Protein AF-A0A0G4LDM5-F1 (afdb_monomer_lite)

Radius of gyration: 24.18 Å; chains: 1; bounding box: 69×96×60 Å

pLDDT: mean 72.0, std 28.9, range [22.81, 98.81]

Foldseek 3Di:
DDDDDDDDDDDDDDDDPDDDPPPPPPPPPPPPDPDDDDDDDDDDDDDDDDDDDDDDDDDDDDDDDDDDDDDDDDDPDDQDPLLVLLEPVQLVVLLCVLCVPQPDPLCQLQPDQVNLCCQPVPDPVNLVVLQVRQVVSVVVQVVSLDDLVSNCVSNVQDALSSLLSSLCSLQRSCPSPQDDPRNVCSVPPRLVSSLVSLVVCVVVVSCCDLSHLSRCNRNLSSLLSLLVDPDPVSLVVSLVSLVVSVVSLVCLLPDPPDPDPSSVVSNVSCVVCVPSVVLLVVLSVCSVVDHSVCNCVSRHDDPPDPPPDDD

InterPro domains:
  IPR010323 Protein of unknown function DUF924 [PF06041] (94-263)
  IPR011990 Tetratricopeptide-like helical domain superfamily [G3DSA:1.25.40.10] (189-283)
  IPR011990 Tetratricopeptide-like helical domain superfamily [SSF48452] (87-251)

Secondary structure (DSSP, 8-state):
-------PPPPPPP------SSS-SSS-SSSSS-------PPPP---------PPPP-------------------PPPPTTTTTS-HHHHHHHHHHHHTT--SHHHHHS--HHHHHHHHH--HHHHHHHHHHHHHHHHHHHHHT--HHHHHHHH---SHHHHHHHHHHHHHHHHHHS-GGGTHHIIIIIHHHHHHHHHHHHHTTGGGSTTTTT-HHHHGGGTHHHHT-S-HHHHHHHHHHHHHHHHHHHHHHH-SS---HHHHHHHHHHHHTHHHHHHHHHHHHTGGG--HHHHHHHHS--SS-------

Sequence (311 aa):
MNSPLMRMRRPFQGIAIRRSCHRRALDLRGAISAASSGGPSLPQHARLSKLTAPVRQLSRSHQYPMSTQAGHLGQQSQPSSLEKTITPQLLGEVRDFWFSHLASEDAAILPGFNEMKRWFMGGEELDTLCSERFKPVLEAIKSSNATPEAIISDASPSDPGDWLALVLLLDQFPRNCYRGSSASLVFLIFDPLAQAVARKAIDLGIPFSQDTKYYLSRRMWFYLPLMHSEDLALHDQAVAEYERMGRDFKTLMTSSPVNDAAEERCRQALATDKRQLKRFWLRISTLRTSTVKSLFALVAIPIATVRLAGK

Organism: Verticillium longisporum (NCBI:txid100787)

Structure (mmCIF, N/CA/C/O backbone):
data_AF-A0A0G4LDM5-F1
#
_entry.id   AF-A0A0G4LDM5-F1
#
loop_
_atom_site.group_PDB
_atom_site.id
_atom_site.type_symbol
_atom_site.label_atom_id
_atom_site.label_alt_id
_atom_site.label_comp_id
_atom_site.label_asym_id
_atom_site.label_entity_id
_atom_site.label_seq_id
_atom_site.pdbx_PDB_ins_code
_atom_site.Cartn_x
_atom_site.Cartn_y
_atom_site.Cartn_z
_atom_site.occupancy
_atom_site.B_iso_or_equiv
_atom_site.auth_seq_id
_atom_site.auth_comp_id
_atom_site.auth_asym_id
_atom_site.auth_atom_id
_atom_site.pdbx_PDB_model_num
ATOM 1 N N . MET A 1 1 ? 0.668 -68.717 -12.633 1.00 34.72 1 MET A N 1
ATOM 2 C CA . MET A 1 1 ? 1.992 -68.153 -12.294 1.00 34.72 1 MET A CA 1
ATOM 3 C C . MET A 1 1 ? 1.966 -66.658 -12.589 1.00 34.72 1 MET A C 1
ATOM 5 O O . MET A 1 1 ? 1.642 -66.291 -13.705 1.00 34.72 1 MET A O 1
ATOM 9 N N . ASN A 1 2 ? 2.264 -65.852 -11.564 1.00 32.72 2 ASN A N 1
ATOM 10 C CA . ASN A 1 2 ? 2.565 -64.409 -11.547 1.00 32.72 2 ASN A CA 1
ATOM 11 C C . ASN A 1 2 ? 1.498 -63.380 -11.986 1.00 32.72 2 ASN A C 1
ATOM 13 O O . ASN A 1 2 ? 1.464 -62.941 -13.130 1.00 32.72 2 ASN A O 1
ATOM 17 N N . SER A 1 3 ? 0.761 -62.876 -10.986 1.00 28.42 3 SER A N 1
ATOM 18 C CA . SER A 1 3 ? 0.168 -61.527 -10.952 1.00 28.42 3 SER A CA 1
ATOM 19 C C . SER A 1 3 ? 1.122 -60.561 -10.218 1.00 28.42 3 SER A C 1
ATOM 21 O O . SER A 1 3 ? 1.639 -60.944 -9.164 1.00 28.42 3 SER A O 1
ATOM 23 N N . PRO A 1 4 ? 1.365 -59.322 -10.692 1.00 34.88 4 PRO A N 1
ATOM 24 C CA . PRO A 1 4 ? 2.263 -58.393 -10.012 1.00 34.88 4 PRO A CA 1
ATOM 25 C C . PRO A 1 4 ? 1.549 -57.498 -8.979 1.00 34.88 4 PRO A C 1
ATOM 27 O O . PRO A 1 4 ? 0.663 -56.708 -9.285 1.00 34.88 4 PRO A O 1
ATOM 30 N N . LEU A 1 5 ? 2.009 -57.670 -7.739 1.00 29.75 5 LEU A N 1
ATOM 31 C CA . LEU A 1 5 ? 2.044 -56.797 -6.559 1.00 29.75 5 LEU A CA 1
ATOM 32 C C . LEU A 1 5 ? 1.404 -55.392 -6.638 1.00 29.75 5 LEU A C 1
ATOM 34 O O . LEU A 1 5 ? 1.949 -54.450 -7.215 1.00 29.75 5 LEU A O 1
ATOM 38 N N . MET A 1 6 ? 0.338 -55.231 -5.844 1.00 26.50 6 MET A N 1
ATOM 39 C CA . MET A 1 6 ? -0.089 -53.970 -5.229 1.00 26.50 6 MET A CA 1
ATOM 40 C C . MET A 1 6 ? 1.062 -53.329 -4.431 1.00 26.50 6 MET A C 1
ATOM 42 O O . MET A 1 6 ? 1.555 -53.906 -3.461 1.00 26.50 6 MET A O 1
ATOM 46 N N . ARG A 1 7 ? 1.445 -52.092 -4.768 1.00 29.92 7 ARG A N 1
ATOM 47 C CA . ARG A 1 7 ? 2.234 -51.226 -3.876 1.00 29.92 7 ARG A CA 1
ATOM 48 C C . ARG A 1 7 ? 1.289 -50.417 -2.990 1.00 29.92 7 ARG A C 1
ATOM 50 O O . ARG A 1 7 ? 0.633 -49.488 -3.453 1.00 29.92 7 ARG A O 1
ATOM 57 N N . MET A 1 8 ? 1.263 -50.764 -1.704 1.00 26.98 8 MET A N 1
ATOM 58 C CA . MET A 1 8 ? 0.669 -49.962 -0.635 1.00 26.98 8 MET A CA 1
ATOM 59 C C . MET A 1 8 ? 1.264 -48.544 -0.636 1.00 26.98 8 MET A C 1
ATOM 61 O O . MET A 1 8 ? 2.471 -48.364 -0.454 1.00 26.98 8 MET A O 1
ATOM 65 N N . ARG A 1 9 ? 0.413 -47.527 -0.813 1.00 27.27 9 ARG A N 1
ATOM 66 C CA . ARG A 1 9 ? 0.746 -46.133 -0.497 1.00 27.27 9 ARG A CA 1
ATOM 67 C C . ARG A 1 9 ? 0.733 -45.978 1.025 1.00 27.27 9 ARG A C 1
ATOM 69 O O . ARG A 1 9 ? -0.288 -46.224 1.659 1.00 27.27 9 ARG A O 1
ATOM 76 N N . ARG A 1 10 ? 1.870 -45.591 1.609 1.00 27.61 10 ARG A N 1
ATOM 77 C CA . ARG A 1 10 ? 1.959 -45.200 3.025 1.00 27.61 10 ARG A CA 1
ATOM 78 C C . ARG A 1 10 ? 1.248 -43.851 3.232 1.00 27.61 10 ARG A C 1
ATOM 80 O O . ARG A 1 10 ? 1.374 -42.989 2.361 1.00 27.61 10 ARG A O 1
ATOM 87 N N . PRO A 1 11 ? 0.541 -43.639 4.354 1.00 27.36 11 PRO A N 1
ATOM 88 C CA . PRO A 1 11 ? -0.077 -42.354 4.658 1.00 27.36 11 PRO A CA 1
ATOM 89 C C . PRO A 1 11 ? 1.000 -41.319 5.012 1.00 27.36 11 PRO A C 1
ATOM 91 O O . PRO A 1 11 ? 1.853 -41.561 5.867 1.00 27.36 11 PRO A O 1
ATOM 94 N N . PHE A 1 12 ? 0.964 -40.168 4.337 1.00 25.12 12 PHE A N 1
ATOM 95 C CA . PHE A 1 12 ? 1.762 -38.995 4.689 1.00 25.12 12 PHE A CA 1
ATOM 96 C C . PHE A 1 12 ? 1.259 -38.442 6.027 1.00 25.12 12 PHE A C 1
ATOM 98 O O . PHE A 1 12 ? 0.097 -38.062 6.160 1.00 25.12 12 PHE A O 1
ATOM 105 N N . GLN A 1 13 ? 2.138 -38.439 7.026 1.00 27.83 13 GLN A N 1
AT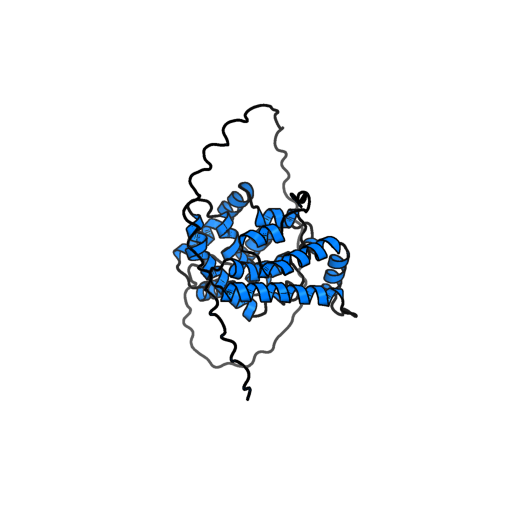OM 106 C CA . GLN A 1 13 ? 1.891 -37.851 8.337 1.00 27.83 13 GLN A CA 1
ATOM 107 C C . GLN A 1 13 ? 1.830 -36.325 8.211 1.00 27.83 13 GLN A C 1
ATOM 109 O O . GLN A 1 13 ? 2.751 -35.699 7.686 1.00 27.83 13 GLN A O 1
ATOM 114 N N . GLY A 1 14 ? 0.729 -35.742 8.689 1.00 23.58 14 GLY A N 1
ATOM 115 C CA . GLY A 1 14 ? 0.521 -34.301 8.753 1.00 23.58 14 GLY A CA 1
ATOM 116 C C . GLY A 1 14 ? 1.566 -33.616 9.633 1.00 23.58 14 GLY A C 1
ATOM 117 O O . GLY A 1 14 ? 1.818 -34.029 10.767 1.00 23.58 14 GLY A O 1
ATOM 118 N N . ILE A 1 15 ? 2.170 -32.553 9.106 1.00 27.59 15 ILE A N 1
ATOM 119 C CA . ILE A 1 15 ? 3.054 -31.669 9.863 1.00 27.59 15 ILE A CA 1
ATOM 120 C C . ILE A 1 15 ? 2.173 -30.824 10.785 1.00 27.59 15 ILE A C 1
ATOM 122 O O . ILE A 1 15 ? 1.449 -29.931 10.354 1.00 27.59 15 ILE A O 1
ATOM 126 N N . ALA A 1 16 ? 2.222 -31.147 12.074 1.00 24.92 16 ALA A N 1
ATOM 127 C CA . ALA A 1 16 ? 1.569 -30.397 13.131 1.00 24.92 16 ALA A CA 1
ATOM 128 C C . ALA A 1 16 ? 2.212 -29.006 13.270 1.00 24.92 16 ALA A C 1
ATOM 130 O O . ALA A 1 16 ? 3.315 -28.874 13.804 1.00 24.92 16 ALA A O 1
ATOM 131 N N . ILE A 1 17 ? 1.506 -27.960 12.839 1.00 30.48 17 ILE A N 1
ATOM 132 C CA . ILE A 1 17 ? 1.841 -26.562 13.138 1.00 30.48 17 ILE A CA 1
ATOM 133 C C . ILE A 1 17 ? 1.523 -26.328 14.626 1.00 30.48 17 ILE A C 1
ATOM 135 O O . ILE A 1 17 ? 0.421 -25.947 15.017 1.00 30.48 17 ILE A O 1
ATOM 139 N N . ARG A 1 18 ? 2.478 -26.665 15.503 1.00 31.42 18 ARG A N 1
ATOM 140 C CA . ARG A 1 18 ? 2.374 -26.442 16.951 1.00 31.42 18 ARG A CA 1
ATOM 141 C C . ARG A 1 18 ? 2.721 -24.993 17.306 1.00 31.42 18 ARG A C 1
ATOM 143 O O . ARG A 1 18 ? 3.862 -24.565 17.169 1.00 31.42 18 ARG A O 1
ATOM 150 N N . ARG A 1 19 ? 1.719 -24.299 17.858 1.00 34.78 19 ARG A N 1
ATOM 151 C CA . ARG A 1 19 ? 1.763 -23.280 18.930 1.00 34.78 19 ARG A CA 1
ATOM 152 C C . ARG A 1 19 ? 3.176 -22.945 19.451 1.00 34.78 19 ARG A C 1
ATOM 154 O O . ARG A 1 19 ? 3.642 -23.564 20.404 1.00 34.78 19 ARG A O 1
ATOM 161 N N . SER A 1 20 ? 3.835 -21.931 18.886 1.00 30.97 20 SER A N 1
ATOM 162 C CA . SER A 1 20 ? 5.105 -21.410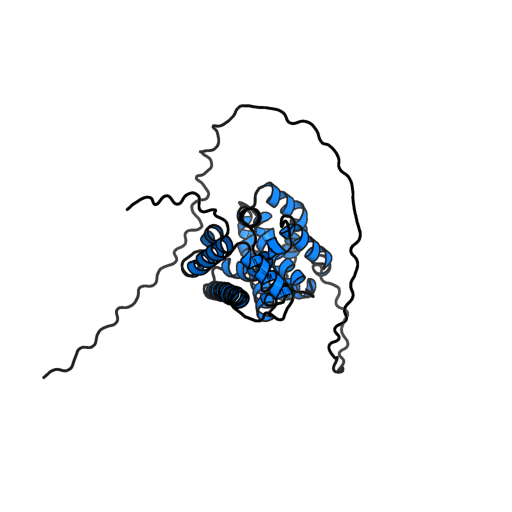 19.426 1.00 30.97 20 SER A CA 1
ATOM 163 C C . SER A 1 20 ? 5.288 -19.900 19.211 1.00 30.97 20 SER A C 1
ATOM 165 O O . SER A 1 20 ? 6.370 -19.447 18.844 1.00 30.97 20 SER A O 1
ATOM 167 N N . CYS A 1 21 ? 4.256 -19.097 19.483 1.00 29.14 21 CYS A N 1
ATOM 168 C CA . CYS A 1 21 ? 4.404 -17.634 19.553 1.00 29.14 21 CYS A CA 1
ATOM 169 C C . CYS A 1 21 ? 4.339 -17.053 20.975 1.00 29.14 21 CYS A C 1
ATOM 171 O O . CYS A 1 21 ? 4.589 -15.865 21.138 1.00 29.14 21 CYS A O 1
ATOM 173 N N . HIS A 1 22 ? 4.105 -17.852 22.027 1.00 29.92 22 HIS A N 1
ATOM 174 C CA . HIS A 1 22 ? 3.784 -17.283 23.347 1.00 29.92 22 HIS A CA 1
ATOM 175 C C . HIS A 1 22 ? 4.863 -17.372 24.444 1.00 29.92 22 HIS A C 1
ATOM 177 O O . HIS A 1 22 ? 4.581 -17.008 25.580 1.00 29.92 22 HIS A O 1
ATOM 183 N N . ARG A 1 23 ? 6.102 -17.818 24.169 1.00 28.94 23 ARG A N 1
ATOM 184 C CA . ARG A 1 23 ? 7.072 -18.100 25.258 1.00 28.94 23 ARG A CA 1
ATOM 185 C C . ARG A 1 23 ? 8.486 -17.537 25.118 1.00 28.94 23 ARG A C 1
ATOM 187 O O . ARG A 1 23 ? 9.413 -18.091 25.697 1.00 28.94 23 ARG A O 1
ATOM 194 N N . ARG A 1 24 ? 8.683 -16.444 24.376 1.00 29.58 24 ARG A N 1
ATOM 195 C CA . ARG A 1 24 ? 10.023 -15.841 24.238 1.00 29.58 24 ARG A CA 1
ATOM 196 C C . ARG A 1 24 ? 10.021 -14.307 24.275 1.00 29.58 24 ARG A C 1
ATOM 198 O O . ARG A 1 24 ? 10.692 -13.666 23.480 1.00 29.58 24 ARG A O 1
ATOM 205 N N . ALA A 1 25 ? 9.250 -13.736 25.203 1.00 27.95 25 ALA A N 1
ATOM 206 C CA . ALA A 1 25 ? 9.174 -12.291 25.453 1.00 27.95 25 ALA A CA 1
ATOM 207 C C . ALA A 1 25 ? 9.726 -11.866 26.834 1.00 27.95 25 ALA A C 1
ATOM 209 O O . ALA A 1 25 ? 9.507 -10.732 27.244 1.00 27.95 25 ALA A O 1
ATOM 210 N N . LEU A 1 26 ? 10.441 -12.742 27.559 1.00 29.23 26 LEU A N 1
ATOM 211 C CA . LEU A 1 26 ? 10.911 -12.445 28.925 1.00 29.23 26 LEU A CA 1
ATOM 212 C C . LEU A 1 26 ? 12.434 -12.486 29.161 1.00 29.23 26 LEU A C 1
ATOM 214 O O . LEU A 1 26 ? 12.849 -12.116 30.248 1.00 29.23 26 LEU A O 1
ATOM 218 N N . ASP A 1 27 ? 13.279 -12.783 28.166 1.00 30.92 27 ASP A N 1
ATOM 219 C CA . ASP A 1 27 ? 14.728 -13.001 28.400 1.00 30.92 27 ASP A CA 1
ATOM 220 C C . ASP A 1 27 ? 15.692 -11.991 27.739 1.00 30.92 27 ASP A C 1
ATOM 222 O O . ASP A 1 27 ? 16.863 -12.287 27.524 1.00 30.92 27 ASP A O 1
ATOM 226 N N . LEU A 1 28 ? 15.254 -10.764 27.432 1.00 28.77 28 LEU A N 1
ATOM 227 C CA . LEU A 1 28 ? 16.134 -9.729 26.842 1.00 28.77 28 LEU A CA 1
ATOM 228 C C . LEU A 1 28 ? 16.318 -8.464 27.701 1.00 28.77 28 LEU A C 1
ATOM 230 O O . LEU A 1 28 ? 16.719 -7.424 27.189 1.00 28.77 28 LEU A O 1
ATOM 234 N N . ARG A 1 29 ? 16.096 -8.544 29.021 1.00 29.50 29 ARG A N 1
ATOM 235 C CA . ARG A 1 29 ? 16.386 -7.438 29.966 1.00 29.50 29 ARG A CA 1
ATOM 236 C C . ARG A 1 29 ? 17.776 -7.486 30.624 1.00 29.50 29 ARG A C 1
ATOM 238 O O . ARG A 1 29 ? 18.053 -6.656 31.478 1.00 29.50 29 ARG A O 1
ATOM 245 N N . GLY A 1 30 ? 18.658 -8.409 30.233 1.00 29.69 30 GLY A N 1
ATOM 246 C CA . GLY A 1 30 ? 19.959 -8.606 30.898 1.00 29.69 30 GLY A CA 1
ATOM 247 C C . GLY A 1 30 ? 21.208 -8.102 30.164 1.00 29.69 30 GLY A C 1
ATOM 248 O O . GLY A 1 30 ? 22.291 -8.185 30.729 1.00 29.69 30 GLY A O 1
ATOM 249 N N . ALA A 1 31 ? 21.106 -7.611 28.923 1.00 31.38 31 ALA A N 1
ATOM 250 C CA . ALA A 1 31 ? 22.286 -7.464 28.052 1.00 31.38 31 ALA A CA 1
ATOM 251 C C . ALA A 1 31 ? 22.505 -6.065 27.444 1.00 31.38 31 ALA A C 1
ATOM 253 O O . ALA A 1 31 ? 23.249 -5.935 26.477 1.00 31.38 31 ALA A O 1
ATOM 254 N N . ILE A 1 32 ? 21.891 -5.012 27.996 1.00 28.92 32 ILE A N 1
ATOM 255 C CA . ILE A 1 32 ? 22.164 -3.619 27.597 1.00 28.92 32 ILE A CA 1
ATOM 256 C C . ILE A 1 32 ? 22.263 -2.755 28.863 1.00 28.92 32 ILE A C 1
ATOM 258 O O . ILE A 1 32 ? 21.379 -1.969 29.176 1.00 28.92 32 ILE A O 1
ATOM 262 N N . SER A 1 33 ? 23.323 -2.960 29.649 1.00 29.73 33 SER A N 1
ATOM 263 C CA . SER A 1 33 ? 23.689 -2.078 30.773 1.00 29.73 33 SER A CA 1
ATOM 264 C C . SER A 1 33 ? 25.210 -1.917 30.923 1.00 29.73 33 SER A C 1
ATOM 266 O O . SER A 1 33 ? 25.712 -1.676 32.018 1.00 29.73 33 SER A O 1
ATOM 268 N N . ALA A 1 34 ? 25.973 -2.047 29.836 1.00 30.09 34 ALA A N 1
ATOM 269 C CA . ALA A 1 34 ? 27.424 -1.871 29.876 1.00 30.09 34 ALA A CA 1
ATOM 270 C C . ALA A 1 34 ? 27.958 -1.322 28.545 1.00 30.09 34 ALA A C 1
ATOM 272 O O . ALA A 1 34 ? 28.589 -2.043 27.782 1.00 30.09 34 ALA A O 1
ATOM 273 N N . ALA A 1 35 ? 27.665 -0.052 28.256 1.00 29.58 35 ALA A N 1
ATOM 274 C CA . ALA A 1 35 ? 28.421 0.759 27.297 1.00 29.58 35 ALA A CA 1
ATOM 275 C C . ALA A 1 35 ? 28.048 2.243 27.459 1.00 29.58 35 ALA A C 1
ATOM 277 O O . ALA A 1 35 ? 27.335 2.825 26.648 1.00 29.58 35 ALA A O 1
ATOM 278 N N . SER A 1 36 ? 28.513 2.855 28.543 1.00 26.84 36 SER A N 1
ATOM 279 C CA . SER A 1 36 ? 28.564 4.309 28.701 1.00 26.84 36 SER A CA 1
ATOM 280 C C . SER A 1 36 ? 30.007 4.776 28.528 1.00 26.84 36 SER A C 1
ATOM 282 O O . SER A 1 36 ? 30.868 4.274 29.248 1.00 26.84 36 SER A O 1
ATOM 284 N N . SER A 1 37 ? 30.257 5.728 27.619 1.00 25.66 37 SER A N 1
ATOM 285 C CA . SER A 1 37 ? 31.133 6.916 27.786 1.00 25.66 37 SER A CA 1
ATOM 286 C C . SER A 1 37 ? 31.743 7.410 26.457 1.00 25.66 37 SER A C 1
ATOM 288 O O . SER A 1 37 ? 32.319 6.624 25.715 1.00 25.66 37 SER A O 1
ATOM 290 N N . GLY A 1 38 ? 31.666 8.729 26.192 1.00 24.70 38 GLY A N 1
ATOM 291 C CA . GLY A 1 38 ? 32.685 9.431 25.383 1.00 24.70 38 GLY A CA 1
ATOM 292 C C . GLY A 1 38 ? 32.277 10.311 24.179 1.00 24.70 38 GLY A C 1
ATOM 293 O O . GLY A 1 38 ? 32.705 10.001 23.079 1.00 24.70 38 GLY A O 1
ATOM 294 N N . GLY A 1 39 ? 31.578 11.441 24.410 1.00 22.81 39 GLY A N 1
ATOM 295 C CA . GLY A 1 39 ? 31.681 12.751 23.693 1.00 22.81 39 GLY A CA 1
ATOM 296 C C . GLY A 1 39 ? 31.359 12.878 22.180 1.00 22.81 39 GLY A C 1
ATOM 297 O O . GLY A 1 39 ? 31.088 11.881 21.523 1.00 22.81 39 GLY A O 1
ATOM 298 N N . PRO A 1 40 ? 31.452 14.089 21.570 1.00 27.19 40 PRO A N 1
ATOM 299 C CA . PRO A 1 40 ? 31.217 15.449 22.070 1.00 27.19 40 PRO A CA 1
ATOM 300 C C . PRO A 1 40 ? 30.017 16.164 21.378 1.00 27.19 40 PRO A C 1
ATOM 302 O O . PRO A 1 40 ? 29.409 15.678 20.430 1.00 27.19 40 PRO A O 1
ATOM 305 N N . SER A 1 41 ? 29.693 17.346 21.900 1.00 25.27 41 SER A N 1
ATOM 306 C CA . SER A 1 41 ? 28.610 18.295 21.586 1.00 25.27 41 SER A CA 1
ATOM 307 C C . SER A 1 41 ? 28.425 18.715 20.113 1.00 25.27 41 SER A C 1
ATOM 309 O O . SER A 1 41 ? 29.383 19.121 19.457 1.00 25.27 41 SER A O 1
ATOM 311 N N . LEU A 1 42 ? 27.164 18.748 19.654 1.00 26.78 42 LEU A N 1
ATOM 312 C CA . LEU A 1 42 ? 26.712 19.328 18.378 1.00 26.78 42 LEU A CA 1
ATOM 313 C C . LEU A 1 42 ? 26.200 20.775 18.559 1.00 26.78 42 LEU A C 1
ATOM 315 O O . LEU A 1 42 ? 25.520 21.041 19.555 1.00 26.78 42 LEU A O 1
ATOM 319 N N . PRO A 1 43 ? 26.465 21.706 17.619 1.00 26.80 43 PRO A N 1
ATOM 320 C CA . PRO A 1 43 ? 25.921 23.057 17.664 1.00 26.80 43 PRO A CA 1
ATOM 321 C C . PRO A 1 43 ? 24.494 23.175 17.109 1.00 26.80 43 PRO A C 1
ATOM 323 O O . PRO A 1 43 ? 23.976 22.324 16.392 1.00 26.80 43 PRO A O 1
ATOM 326 N N . GLN A 1 44 ? 23.905 24.302 17.493 1.00 25.67 44 GLN A N 1
ATOM 327 C CA . GLN A 1 44 ? 22.510 24.720 17.450 1.00 25.67 44 GLN A CA 1
ATOM 328 C C . GLN A 1 44 ? 21.881 24.867 16.052 1.00 25.67 44 GLN A C 1
ATOM 330 O O . GLN A 1 44 ? 22.534 25.146 15.050 1.00 25.67 44 GLN A O 1
ATOM 335 N N . HIS A 1 45 ? 20.553 24.734 16.066 1.00 26.23 45 HIS A N 1
ATOM 336 C CA . HIS A 1 45 ? 19.583 24.897 14.988 1.00 26.23 45 HIS A CA 1
ATOM 337 C C . HIS A 1 45 ? 19.793 26.125 14.086 1.00 26.23 45 HIS A C 1
ATOM 339 O O . HIS A 1 45 ? 19.725 27.265 14.543 1.00 26.23 45 HIS A O 1
ATOM 345 N N . ALA A 1 46 ? 19.863 25.887 12.774 1.00 26.38 46 ALA A N 1
ATOM 346 C CA . ALA A 1 46 ? 19.559 26.884 11.754 1.00 26.38 46 ALA A CA 1
ATOM 347 C C . ALA A 1 46 ? 18.173 26.598 11.148 1.00 26.38 46 ALA A C 1
ATOM 349 O O . ALA A 1 46 ? 17.926 25.540 10.571 1.00 26.38 46 ALA A O 1
ATOM 350 N N . ARG A 1 47 ? 17.261 27.564 11.309 1.00 24.38 47 ARG A N 1
ATOM 351 C CA . ARG A 1 47 ? 15.962 27.664 10.625 1.00 24.38 47 ARG A CA 1
ATOM 352 C C . ARG A 1 47 ? 16.161 27.691 9.109 1.00 24.38 47 ARG A C 1
ATOM 354 O O . ARG A 1 47 ? 16.857 28.577 8.624 1.00 24.38 47 ARG A O 1
ATOM 361 N N . LEU A 1 48 ? 15.425 26.863 8.368 1.00 26.62 48 LEU A N 1
ATOM 362 C CA . LEU A 1 48 ? 15.095 27.151 6.971 1.00 26.62 48 LEU A CA 1
ATOM 363 C C . LEU A 1 48 ? 13.596 26.979 6.732 1.00 26.62 48 LEU A C 1
ATOM 365 O O . LEU A 1 48 ? 13.034 25.890 6.689 1.00 26.62 48 LEU A O 1
ATOM 369 N N . SER A 1 49 ? 12.958 28.136 6.635 1.00 24.72 49 SER A N 1
ATOM 370 C CA . SER A 1 49 ? 11.585 28.377 6.237 1.00 24.72 49 SER A CA 1
ATOM 371 C C . SER A 1 49 ? 11.428 28.349 4.715 1.00 24.72 49 SER A C 1
ATOM 373 O O . SER A 1 49 ? 12.204 28.987 4.015 1.00 24.72 49 SER A O 1
ATOM 375 N N . LYS A 1 50 ? 10.335 27.711 4.275 1.00 26.16 50 LYS A N 1
ATOM 376 C CA . LYS A 1 50 ? 9.474 28.046 3.123 1.00 26.16 50 LYS A CA 1
ATOM 377 C C . LYS A 1 50 ? 10.144 28.272 1.762 1.00 26.16 50 LYS A C 1
ATOM 379 O O . LYS A 1 50 ? 10.604 29.371 1.491 1.00 26.16 50 LYS A O 1
ATOM 384 N N . LEU A 1 51 ? 9.940 27.326 0.841 1.00 26.20 51 LEU A N 1
ATOM 385 C CA . LEU A 1 51 ? 9.711 27.634 -0.576 1.00 26.20 51 LEU A CA 1
ATOM 386 C C . LEU A 1 51 ? 8.643 26.686 -1.147 1.00 26.20 51 LEU A C 1
ATOM 388 O O . LEU A 1 51 ? 8.894 25.521 -1.430 1.00 26.20 51 LEU A O 1
ATOM 392 N N . THR A 1 52 ? 7.429 27.214 -1.270 1.00 25.19 52 THR A N 1
ATOM 393 C CA . THR A 1 52 ? 6.299 26.659 -2.022 1.00 25.19 52 THR A CA 1
ATOM 394 C C . THR A 1 52 ? 6.379 27.143 -3.468 1.00 25.19 52 THR A C 1
ATOM 396 O O . THR A 1 52 ? 6.526 28.345 -3.689 1.00 25.19 52 THR A O 1
ATOM 399 N N . ALA A 1 53 ? 6.213 26.248 -4.442 1.00 25.97 53 ALA A N 1
ATOM 400 C CA . ALA A 1 53 ? 5.958 26.605 -5.838 1.00 25.97 53 ALA A CA 1
ATOM 401 C C . ALA A 1 53 ? 4.860 25.691 -6.431 1.00 25.97 53 ALA A C 1
ATOM 403 O O . ALA A 1 53 ? 4.744 24.542 -6.005 1.00 25.97 53 ALA A O 1
ATOM 404 N N . PRO A 1 54 ? 4.015 26.198 -7.351 1.00 27.00 54 PRO A N 1
ATOM 405 C CA . PRO A 1 54 ? 2.692 25.636 -7.633 1.00 27.00 54 PRO A CA 1
ATOM 406 C C . PRO A 1 54 ? 2.696 24.488 -8.653 1.00 27.00 54 PRO A C 1
ATOM 408 O O . PRO A 1 54 ? 3.389 24.531 -9.669 1.00 27.00 54 PRO A O 1
ATOM 411 N N . VAL A 1 55 ? 1.835 23.495 -8.413 1.00 27.94 55 VAL A N 1
ATOM 412 C CA . VAL A 1 55 ? 1.533 22.395 -9.341 1.00 27.94 55 VAL A CA 1
ATOM 413 C C . VAL A 1 55 ? 0.549 22.884 -10.410 1.00 27.94 55 VAL A C 1
ATOM 415 O O . VAL A 1 55 ? -0.555 23.329 -10.101 1.00 27.94 55 VAL A O 1
ATOM 418 N N . ARG A 1 56 ? 0.950 22.803 -11.685 1.00 26.80 56 ARG A N 1
ATOM 419 C CA . ARG A 1 56 ? 0.082 23.040 -12.849 1.00 26.80 56 ARG A CA 1
ATOM 420 C C . ARG A 1 56 ? -0.828 21.830 -13.073 1.00 26.80 56 ARG A C 1
ATOM 422 O O . ARG A 1 56 ? -0.340 20.736 -13.337 1.00 26.80 56 ARG A O 1
ATOM 429 N N . GLN A 1 57 ? -2.140 22.053 -13.025 1.00 27.00 57 GLN A N 1
ATOM 430 C CA . GLN A 1 57 ? -3.151 21.101 -13.484 1.00 27.00 57 GLN A CA 1
ATOM 431 C C . GLN A 1 57 ? -3.056 20.918 -15.005 1.00 27.00 57 GLN A C 1
ATOM 433 O O . GLN A 1 57 ? -3.119 21.889 -15.759 1.00 27.00 57 GLN A O 1
ATOM 438 N N . LEU A 1 58 ? -2.947 19.669 -15.454 1.00 28.27 58 LEU A N 1
ATOM 439 C CA . LEU A 1 58 ? -3.226 19.273 -16.831 1.00 28.27 58 LEU A CA 1
ATOM 440 C C . LEU A 1 58 ? -4.481 18.405 -16.823 1.00 28.27 58 LEU A C 1
ATOM 442 O O . LEU A 1 58 ? -4.446 17.228 -16.476 1.00 28.27 58 LEU A O 1
ATOM 446 N N . SER A 1 59 ? -5.599 19.020 -17.195 1.00 26.73 59 SER A N 1
ATOM 447 C CA . SER A 1 59 ? -6.880 18.359 -17.414 1.00 26.73 59 SER A CA 1
ATOM 448 C C . SER A 1 59 ? -6.814 17.498 -18.677 1.00 26.73 59 SER A C 1
ATOM 450 O O . SER A 1 59 ? -6.532 18.012 -19.761 1.00 26.73 59 SER A O 1
ATOM 452 N N . ARG A 1 60 ? -7.135 16.205 -18.573 1.00 30.45 60 ARG A N 1
ATOM 453 C CA . ARG A 1 60 ? -7.573 15.399 -19.721 1.00 30.45 60 ARG A CA 1
ATOM 454 C C . ARG A 1 60 ? -8.805 14.583 -19.357 1.00 30.45 60 ARG A C 1
ATOM 456 O O . ARG A 1 60 ? -8.768 13.684 -18.527 1.00 30.45 60 ARG A O 1
ATOM 463 N N . SER A 1 61 ? -9.888 14.948 -20.021 1.00 26.67 61 SER A N 1
ATOM 464 C CA . SER A 1 61 ? -11.208 14.338 -20.030 1.00 26.67 61 SER A CA 1
ATOM 465 C C . SER A 1 61 ? -11.185 12.954 -20.683 1.00 26.67 61 SER A C 1
ATOM 467 O O . SER A 1 61 ? -10.791 12.826 -21.838 1.00 26.67 61 SER A O 1
ATOM 469 N N . HIS A 1 62 ? -11.672 11.938 -19.970 1.00 32.44 62 HIS A N 1
ATOM 470 C CA . HIS A 1 62 ? -12.158 10.691 -20.565 1.00 32.44 62 HIS A CA 1
ATOM 471 C C . HIS A 1 62 ? -13.575 10.434 -20.043 1.00 32.44 62 HIS A C 1
ATOM 473 O O . HIS A 1 62 ? -13.780 10.106 -18.878 1.00 32.44 62 HIS A O 1
ATOM 479 N N . GLN A 1 63 ? -14.555 10.667 -20.917 1.00 26.09 63 GLN A N 1
ATOM 480 C CA . GLN A 1 63 ? -15.972 10.378 -20.705 1.00 26.09 63 GLN A CA 1
ATOM 481 C C . GLN A 1 63 ? -16.236 8.887 -20.942 1.00 26.09 63 GLN A C 1
ATOM 483 O O . GLN A 1 63 ? -15.887 8.366 -21.999 1.00 26.09 63 GLN A O 1
ATOM 488 N N . TYR A 1 64 ? -16.916 8.236 -20.000 1.00 27.39 64 TYR A N 1
ATOM 489 C CA . TYR A 1 64 ? -17.613 6.968 -20.225 1.00 27.39 64 TYR A CA 1
ATOM 490 C C . TYR A 1 64 ? -19.130 7.231 -20.273 1.00 27.39 64 TYR A C 1
ATOM 492 O O . TYR A 1 64 ? -19.614 8.086 -19.526 1.00 27.39 64 TYR A O 1
ATOM 500 N N . PRO A 1 65 ? -19.890 6.558 -21.157 1.00 33.03 65 PRO A N 1
ATOM 501 C CA . PRO A 1 65 ? -21.289 6.890 -21.396 1.00 33.03 65 PRO A CA 1
ATOM 502 C C . PRO A 1 65 ? -22.218 6.349 -20.300 1.00 33.03 65 PRO A C 1
ATOM 504 O O . PRO A 1 65 ? -22.127 5.195 -19.886 1.00 33.03 65 PRO A O 1
ATOM 507 N N . MET A 1 66 ? -23.150 7.207 -19.884 1.00 29.89 66 MET A N 1
ATOM 508 C CA . MET A 1 66 ? -24.282 6.903 -19.009 1.00 29.89 66 MET A CA 1
ATOM 509 C C . MET A 1 66 ? -25.383 6.183 -19.794 1.00 29.89 66 MET A C 1
ATOM 511 O O . MET A 1 66 ? -25.765 6.624 -20.876 1.00 29.89 66 MET A O 1
ATOM 515 N N . SER A 1 67 ? -25.937 5.118 -19.214 1.00 31.33 67 SER A N 1
ATOM 516 C CA . SER A 1 67 ? -27.255 4.585 -19.576 1.00 31.33 67 SER A CA 1
ATOM 517 C C . SER A 1 67 ? -28.238 4.814 -18.427 1.00 31.33 67 SER A C 1
ATOM 519 O O . SER A 1 67 ? -27.864 4.861 -17.258 1.00 31.33 67 SER A O 1
ATOM 521 N N . THR A 1 68 ? -29.480 5.058 -18.817 1.00 32.97 68 THR A N 1
ATOM 522 C CA . THR A 1 68 ? -30.509 5.855 -18.148 1.00 32.97 68 THR A CA 1
ATOM 523 C C . THR A 1 68 ? -31.222 5.172 -16.970 1.00 32.97 68 THR A C 1
ATOM 525 O O . THR A 1 68 ? -31.252 3.955 -16.839 1.00 32.97 68 THR A O 1
ATOM 528 N N . GLN A 1 69 ? -31.808 6.034 -16.136 1.00 33.91 69 GLN A N 1
ATOM 529 C CA . GLN A 1 69 ? -32.453 5.860 -14.829 1.00 33.91 69 GLN A CA 1
ATOM 530 C C . GLN A 1 69 ? -33.574 4.807 -14.699 1.00 33.91 69 GLN A C 1
ATOM 532 O O . GLN A 1 69 ?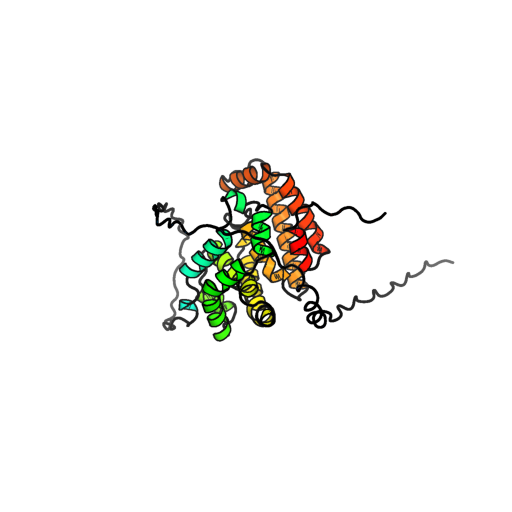 -34.417 4.663 -15.580 1.00 33.91 69 GLN A O 1
ATOM 537 N N . ALA A 1 70 ? -33.707 4.270 -13.479 1.00 28.92 70 ALA A N 1
ATOM 538 C CA . ALA A 1 70 ? -34.997 4.036 -12.824 1.00 28.92 70 ALA A CA 1
ATOM 539 C C . ALA A 1 70 ? -34.878 4.405 -11.332 1.00 28.92 70 ALA A C 1
ATOM 541 O O . ALA A 1 70 ? -33.918 4.028 -10.662 1.00 28.92 70 ALA A O 1
ATOM 542 N N . GLY A 1 71 ? -35.811 5.227 -10.850 1.00 35.59 71 GLY A N 1
ATOM 543 C CA . GLY A 1 71 ? -35.729 5.927 -9.573 1.00 35.59 71 GLY A CA 1
ATOM 544 C C . GLY A 1 71 ? -35.973 5.069 -8.330 1.00 35.59 71 GLY A C 1
ATOM 545 O O . GLY A 1 71 ? -36.832 4.187 -8.297 1.00 35.59 71 GLY A O 1
ATOM 546 N N . HIS A 1 72 ? -35.267 5.429 -7.262 1.00 34.22 72 HIS A N 1
ATOM 547 C CA . HIS A 1 72 ? -35.676 5.155 -5.893 1.00 34.22 72 HIS A CA 1
ATOM 548 C C . HIS A 1 72 ? -35.348 6.380 -5.038 1.00 34.22 72 HIS A C 1
ATOM 550 O O . HIS A 1 72 ? -34.231 6.894 -5.075 1.00 34.22 72 HIS A O 1
ATOM 556 N N . LEU A 1 73 ? -36.355 6.878 -4.322 1.00 36.94 73 LEU A N 1
ATOM 557 C CA . LEU A 1 73 ? -36.260 7.973 -3.358 1.00 36.94 73 LEU A CA 1
ATOM 558 C C . LEU A 1 73 ? -35.278 7.576 -2.246 1.00 36.94 73 LEU A C 1
ATOM 560 O O . LEU A 1 73 ? -35.633 6.842 -1.327 1.00 36.94 73 LEU A O 1
ATOM 564 N N . GLY A 1 74 ? -34.029 8.026 -2.361 1.00 34.97 74 GLY A N 1
ATOM 565 C CA . GLY A 1 74 ? -32.989 7.785 -1.369 1.00 34.97 74 GLY A CA 1
ATOM 566 C C . GLY A 1 74 ? -33.166 8.700 -0.164 1.00 34.97 74 GLY A C 1
ATOM 567 O O . GLY A 1 74 ? -33.073 9.922 -0.287 1.00 34.97 74 GLY A O 1
ATOM 568 N N . GLN A 1 75 ? -33.397 8.104 1.006 1.00 37.97 75 GLN A N 1
ATOM 569 C CA . GLN A 1 75 ? -33.119 8.748 2.287 1.00 37.97 75 GLN A CA 1
ATOM 570 C C . GLN A 1 75 ? -31.687 9.293 2.253 1.00 37.97 75 GLN A C 1
ATOM 572 O O . GLN A 1 75 ? -30.745 8.553 1.977 1.00 37.97 75 GLN A O 1
ATOM 577 N N . GLN A 1 76 ? -31.523 10.588 2.517 1.00 36.81 76 GLN A N 1
ATOM 578 C CA . GLN A 1 76 ? -30.211 11.179 2.751 1.00 36.81 76 GLN A CA 1
ATOM 579 C C . GLN A 1 76 ? -29.678 10.627 4.079 1.00 36.81 76 GLN A C 1
ATOM 581 O O . GLN A 1 76 ? -30.019 11.119 5.155 1.00 36.81 76 GLN A O 1
ATOM 586 N N . SER A 1 77 ? -28.899 9.551 3.998 1.00 51.09 77 SER A N 1
ATOM 587 C CA . SER A 1 77 ? -28.175 8.977 5.128 1.00 51.09 77 SER A CA 1
ATOM 588 C C . SER A 1 77 ? -27.184 10.012 5.657 1.00 51.09 77 SER A C 1
ATOM 590 O O . SER A 1 77 ? -26.414 10.585 4.889 1.00 51.09 77 SER A O 1
ATOM 592 N N . GLN A 1 78 ? -27.218 10.282 6.963 1.00 48.53 78 GLN A N 1
ATOM 593 C CA . GLN A 1 78 ? -26.201 11.112 7.609 1.00 48.53 78 GLN A CA 1
ATOM 594 C C . GLN A 1 78 ? -24.817 10.477 7.399 1.00 48.53 78 GLN A C 1
ATOM 596 O O . GLN A 1 78 ? -24.711 9.255 7.546 1.00 48.53 78 GLN A O 1
ATOM 601 N N . PRO A 1 79 ? -23.777 11.271 7.085 1.00 55.84 79 PRO A N 1
ATOM 602 C CA . PRO A 1 79 ? -22.439 10.747 6.859 1.00 55.84 79 PRO A CA 1
ATOM 603 C C . PRO A 1 79 ? -21.955 10.016 8.107 1.00 55.84 79 PRO A C 1
ATOM 605 O O . PRO A 1 79 ? -22.108 10.519 9.231 1.00 55.84 79 PRO A O 1
ATOM 608 N N . SER A 1 80 ? -21.395 8.822 7.921 1.00 66.31 80 SER A N 1
ATOM 609 C CA . SER A 1 80 ? -20.883 8.030 9.035 1.00 66.31 80 SER A CA 1
ATOM 610 C C . SER A 1 80 ? -19.768 8.808 9.756 1.00 66.31 80 SER A C 1
ATOM 612 O O . SER A 1 80 ? -19.121 9.699 9.195 1.00 66.31 80 SER A O 1
ATOM 614 N N . SER A 1 81 ? -19.503 8.488 11.027 1.00 74.06 81 SER A N 1
ATOM 615 C CA . SER A 1 81 ? -18.386 9.122 11.746 1.00 74.06 81 SER A CA 1
ATOM 616 C C . SER A 1 81 ? -17.037 8.867 11.058 1.00 74.06 81 SER A C 1
ATOM 618 O O . SER A 1 81 ? -16.107 9.656 11.236 1.00 74.06 81 SER A O 1
ATOM 620 N N . LEU A 1 82 ? -16.919 7.786 10.280 1.00 81.94 82 LEU A N 1
ATOM 621 C CA . LEU A 1 82 ? -15.704 7.451 9.550 1.00 81.94 82 LEU A CA 1
ATOM 622 C C . LEU A 1 82 ? -15.581 8.177 8.215 1.00 81.94 82 LEU A C 1
ATOM 624 O O . LEU A 1 82 ? -14.455 8.481 7.850 1.00 81.94 82 LEU A O 1
ATOM 628 N N . GLU A 1 83 ? -16.669 8.550 7.542 1.00 78.56 83 GLU A N 1
ATOM 629 C CA . GLU A 1 83 ? -16.611 9.366 6.314 1.00 78.56 83 GLU A CA 1
ATOM 630 C C . GLU A 1 83 ? -15.890 10.704 6.562 1.00 78.56 83 GLU A C 1
ATOM 632 O O . GLU A 1 83 ? -15.097 11.183 5.756 1.00 78.56 83 GLU A O 1
ATOM 637 N N . LYS A 1 84 ? -16.079 11.280 7.755 1.00 85.38 84 LYS A N 1
ATOM 638 C CA . LYS A 1 84 ? -15.363 12.490 8.200 1.00 85.38 84 LYS A CA 1
ATOM 639 C C . LYS A 1 84 ? -13.927 12.222 8.655 1.00 85.38 84 LYS A C 1
ATOM 641 O O . LYS A 1 84 ? -13.167 13.166 8.849 1.00 85.38 84 LYS A O 1
ATOM 646 N N . THR A 1 85 ? -13.577 10.957 8.870 1.00 89.75 85 THR A N 1
ATOM 647 C CA . THR A 1 85 ? -12.273 10.531 9.387 1.00 89.75 85 THR A CA 1
ATOM 648 C C . THR A 1 85 ? -11.355 10.061 8.255 1.00 89.75 85 THR A C 1
ATOM 650 O O . THR A 1 85 ? -10.197 10.467 8.211 1.00 89.75 85 THR A O 1
ATOM 653 N N . ILE A 1 86 ? -11.849 9.233 7.330 1.00 94.50 86 ILE A N 1
ATOM 654 C CA . ILE A 1 86 ? -11.095 8.667 6.206 1.00 94.50 86 ILE A CA 1
ATOM 655 C C . ILE A 1 86 ? -11.378 9.489 4.949 1.00 94.50 86 ILE A C 1
ATOM 657 O O . ILE A 1 86 ? -12.087 9.067 4.043 1.00 94.50 86 ILE A O 1
ATOM 661 N N . THR A 1 87 ? -10.839 10.704 4.918 1.00 95.69 87 THR A N 1
ATOM 662 C CA . THR A 1 87 ? -11.063 11.643 3.814 1.00 95.69 87 THR A CA 1
ATOM 663 C C . THR A 1 87 ? -10.071 11.423 2.665 1.00 95.69 87 THR A C 1
ATOM 665 O O . THR A 1 87 ? -8.968 10.914 2.891 1.00 95.69 87 THR A O 1
ATOM 668 N N . PRO A 1 88 ? -10.375 11.890 1.438 1.00 95.50 88 PRO A N 1
ATOM 669 C CA . PRO A 1 88 ? -9.406 11.893 0.339 1.00 95.50 88 PRO A CA 1
ATOM 670 C C . PRO A 1 88 ? -8.096 12.615 0.692 1.00 95.50 88 PRO A C 1
ATOM 672 O O . PRO A 1 88 ? -7.014 12.205 0.276 1.00 95.50 88 PRO A O 1
ATOM 675 N N . GLN A 1 89 ? -8.172 13.671 1.510 1.00 96.56 89 GLN A N 1
ATOM 676 C CA . GLN A 1 89 ? -6.997 14.386 2.009 1.00 96.56 89 GLN A CA 1
ATOM 677 C C . GLN A 1 89 ? -6.123 13.482 2.883 1.00 96.56 89 GLN A C 1
ATOM 679 O O . GLN A 1 89 ? -4.913 13.435 2.673 1.00 96.56 89 GLN A O 1
ATOM 684 N N . LEU A 1 90 ? -6.721 12.712 3.801 1.00 97.62 90 LEU A N 1
ATOM 685 C CA . LEU A 1 90 ? -5.981 11.746 4.614 1.00 97.62 90 LEU A CA 1
ATOM 686 C C . LEU A 1 90 ? -5.299 10.684 3.742 1.00 97.62 90 LEU A C 1
ATOM 688 O O . LEU A 1 90 ? -4.142 10.348 3.986 1.00 97.62 90 LEU A O 1
ATOM 692 N N . LEU A 1 91 ? -5.987 10.153 2.727 1.00 98.06 91 LEU A N 1
ATOM 693 C CA . LEU A 1 91 ? -5.403 9.154 1.823 1.00 98.06 91 LEU A CA 1
ATOM 694 C C . LEU A 1 91 ? -4.195 9.722 1.055 1.00 98.06 91 LEU A C 1
ATOM 696 O O . LEU A 1 91 ? -3.169 9.046 0.917 1.00 98.06 91 LEU A O 1
ATOM 700 N N . GLY A 1 92 ? -4.275 10.987 0.631 1.00 97.88 92 GLY A N 1
ATOM 701 C CA . GLY A 1 92 ? -3.135 11.731 0.092 1.00 97.88 92 GLY A CA 1
ATOM 702 C C . GLY A 1 92 ? -1.980 11.838 1.093 1.00 97.88 92 GLY A C 1
ATOM 703 O O . GLY A 1 92 ? -0.851 11.474 0.770 1.00 97.88 92 GLY A O 1
ATOM 704 N N . GLU A 1 93 ? -2.258 12.237 2.336 1.00 98.25 93 GLU A N 1
ATOM 705 C CA . GLU A 1 93 ? -1.241 12.348 3.388 1.00 98.25 93 GLU A CA 1
ATOM 706 C C . GLU A 1 93 ? -0.556 11.019 3.721 1.00 98.25 93 GLU A C 1
ATOM 708 O O . GLU A 1 93 ? 0.655 10.991 3.958 1.00 98.25 93 GLU A O 1
ATOM 713 N N . VAL A 1 94 ? -1.319 9.923 3.742 1.00 98.56 94 VAL A N 1
ATOM 714 C CA . VAL A 1 94 ? -0.807 8.567 3.960 1.00 98.56 94 VAL A CA 1
ATOM 715 C C . VAL A 1 94 ? 0.216 8.213 2.883 1.00 98.56 94 VAL A C 1
ATOM 717 O O . VAL A 1 94 ? 1.324 7.776 3.204 1.00 98.56 94 VAL A O 1
ATOM 720 N N . ARG A 1 95 ? -0.125 8.440 1.609 1.00 97.50 95 ARG A N 1
ATOM 721 C CA . ARG A 1 95 ? 0.777 8.216 0.471 1.00 97.50 95 ARG A CA 1
ATOM 722 C C . ARG A 1 95 ? 2.021 9.085 0.556 1.00 97.50 95 ARG A C 1
ATOM 724 O O . ARG A 1 95 ? 3.131 8.556 0.498 1.00 97.50 95 ARG A O 1
ATOM 731 N N . ASP A 1 96 ? 1.839 10.389 0.721 1.00 97.50 96 ASP A N 1
ATOM 732 C CA . ASP A 1 96 ? 2.937 11.351 0.728 1.00 97.50 96 ASP A CA 1
ATOM 733 C C . ASP A 1 96 ? 3.917 11.037 1.859 1.00 97.50 96 ASP A C 1
ATOM 735 O O . ASP A 1 96 ? 5.128 10.991 1.650 1.00 97.50 96 ASP A O 1
ATOM 739 N N . PHE A 1 97 ? 3.408 10.720 3.052 1.00 97.88 97 PHE A N 1
ATOM 740 C CA . PHE A 1 97 ? 4.244 10.298 4.169 1.00 97.88 97 PHE A CA 1
ATOM 741 C C . PHE A 1 97 ? 4.976 8.983 3.888 1.00 97.88 97 PHE A C 1
ATOM 743 O O . PHE A 1 97 ? 6.191 8.890 4.107 1.00 97.88 97 PHE A O 1
ATOM 750 N N . TRP A 1 98 ? 4.254 7.958 3.426 1.00 97.50 98 TRP A N 1
ATOM 751 C CA . TRP A 1 98 ? 4.810 6.617 3.255 1.00 97.50 98 TRP A CA 1
ATOM 752 C C . TRP A 1 98 ? 5.902 6.563 2.182 1.00 97.50 98 TRP A C 1
ATOM 754 O O . TRP A 1 98 ? 6.874 5.819 2.343 1.00 97.50 98 TRP A O 1
ATOM 764 N N . PHE A 1 99 ? 5.770 7.376 1.130 1.00 96.88 99 PHE A N 1
ATOM 765 C CA . PHE A 1 99 ? 6.683 7.426 -0.015 1.00 96.88 99 PHE A CA 1
ATOM 766 C C . PHE A 1 99 ? 7.662 8.612 -0.004 1.00 96.88 99 PHE A C 1
ATOM 768 O O . PHE A 1 99 ? 8.521 8.675 -0.879 1.00 96.88 99 PHE A O 1
ATOM 775 N N . SER A 1 100 ? 7.593 9.502 0.992 1.00 95.31 100 SER A N 1
ATOM 776 C CA . SER A 1 100 ? 8.432 10.714 1.120 1.00 95.31 100 SER A CA 1
ATOM 777 C C . SER A 1 100 ? 9.946 10.508 0.993 1.00 95.31 100 SER A C 1
ATOM 779 O O . SER A 1 100 ? 10.658 11.433 0.613 1.00 95.31 100 SER A O 1
ATOM 781 N N . HIS A 1 101 ? 10.463 9.323 1.322 1.00 93.94 101 HIS A N 1
ATOM 782 C CA . HIS A 1 101 ? 11.895 9.011 1.260 1.00 93.94 101 HIS A CA 1
ATOM 783 C C . HIS A 1 101 ? 12.340 8.442 -0.093 1.00 93.94 101 HIS A C 1
ATOM 785 O O . HIS A 1 101 ? 13.520 8.135 -0.253 1.00 93.94 101 HIS A O 1
ATOM 791 N N . LEU A 1 102 ? 11.429 8.264 -1.054 1.00 94.25 102 LEU A N 1
ATOM 792 C CA . LEU A 1 102 ? 11.796 7.874 -2.412 1.00 94.25 102 LEU A CA 1
ATOM 793 C C . LEU A 1 102 ? 12.442 9.058 -3.133 1.00 94.25 102 LEU A C 1
ATOM 795 O O . LEU A 1 102 ? 11.833 10.110 -3.298 1.00 94.25 102 LEU A O 1
ATOM 799 N N . ALA A 1 103 ? 13.677 8.871 -3.599 1.00 89.75 103 ALA A N 1
ATOM 800 C CA . ALA A 1 103 ? 14.447 9.936 -4.242 1.00 89.75 103 ALA A CA 1
ATOM 801 C C . ALA A 1 103 ? 13.884 10.370 -5.609 1.00 89.75 103 ALA A C 1
ATOM 803 O O . ALA A 1 103 ? 14.170 11.472 -6.076 1.00 89.75 103 ALA A O 1
ATOM 804 N N . SER A 1 104 ? 13.129 9.498 -6.280 1.00 90.75 104 SER A N 1
ATOM 805 C CA . SER A 1 104 ? 12.537 9.770 -7.588 1.00 90.75 104 SER A CA 1
ATOM 806 C C . SER A 1 104 ? 11.407 8.794 -7.917 1.00 90.75 104 SER A C 1
ATOM 808 O O . SER A 1 104 ? 11.264 7.734 -7.306 1.00 90.75 104 SER A O 1
ATOM 810 N N . GLU A 1 105 ? 10.653 9.108 -8.967 1.00 88.19 105 GLU A N 1
ATOM 811 C CA . GLU A 1 105 ? 9.680 8.185 -9.555 1.00 88.19 105 GLU A CA 1
ATOM 812 C C . GLU A 1 105 ? 10.333 6.906 -10.124 1.00 88.19 105 GLU A C 1
ATOM 814 O O . GLU A 1 105 ? 9.679 5.871 -10.195 1.00 88.19 105 GLU A O 1
ATOM 819 N N . ASP A 1 106 ? 11.620 6.936 -10.496 1.00 88.50 106 ASP A N 1
ATOM 820 C CA . ASP A 1 106 ? 12.350 5.718 -10.894 1.00 88.50 106 ASP A CA 1
ATOM 821 C C . ASP A 1 106 ? 12.652 4.829 -9.679 1.00 88.50 106 ASP A C 1
ATOM 823 O O . ASP A 1 106 ? 12.546 3.604 -9.755 1.00 88.50 106 ASP A O 1
ATOM 827 N N . ALA A 1 107 ? 12.941 5.436 -8.522 1.00 89.44 107 ALA A N 1
ATOM 828 C CA . ALA A 1 107 ? 13.094 4.704 -7.265 1.00 89.44 107 ALA A CA 1
ATOM 829 C C . ALA A 1 107 ? 11.780 4.035 -6.817 1.00 89.44 107 ALA A C 1
ATOM 831 O O . ALA A 1 107 ? 11.811 3.065 -6.064 1.00 89.44 107 ALA A O 1
ATOM 832 N N . ALA A 1 108 ? 10.623 4.498 -7.301 1.00 92.06 108 ALA A N 1
ATOM 833 C CA . ALA A 1 108 ? 9.345 3.825 -7.077 1.00 92.06 108 ALA A CA 1
ATOM 834 C C . ALA A 1 108 ? 9.182 2.544 -7.928 1.00 92.06 108 ALA A C 1
ATOM 836 O O . ALA A 1 108 ? 8.508 1.596 -7.515 1.00 92.06 108 ALA A O 1
ATOM 837 N N . ILE A 1 109 ? 9.834 2.472 -9.093 1.00 92.88 109 ILE A N 1
ATOM 838 C CA . ILE A 1 109 ? 9.807 1.286 -9.962 1.00 92.88 109 ILE A CA 1
ATOM 839 C C . ILE A 1 109 ? 10.575 0.130 -9.322 1.00 92.88 109 ILE A C 1
ATOM 841 O O . ILE A 1 109 ? 10.050 -0.981 -9.220 1.00 92.88 109 ILE A O 1
ATOM 845 N N . LEU A 1 110 ? 11.794 0.398 -8.850 1.00 89.81 110 LEU A N 1
ATOM 846 C CA . LEU A 1 110 ? 12.655 -0.594 -8.208 1.00 89.81 110 LEU A CA 1
ATOM 847 C C . LEU A 1 110 ? 13.402 0.020 -7.004 1.00 89.81 110 LEU A C 1
ATOM 849 O O . LEU A 1 110 ? 14.565 0.407 -7.126 1.00 89.81 110 LEU A O 1
ATOM 853 N N . PRO A 1 111 ? 12.755 0.111 -5.828 1.00 89.06 111 PRO A N 1
ATOM 854 C CA . PRO A 1 111 ? 13.335 0.732 -4.640 1.00 89.06 111 PRO A CA 1
ATOM 855 C C . PRO A 1 111 ? 14.619 0.044 -4.168 1.00 89.06 111 PRO A C 1
ATOM 857 O O . PRO A 1 111 ? 14.728 -1.189 -4.121 1.00 89.06 111 PRO A O 1
ATOM 860 N N . GLY A 1 112 ? 15.602 0.880 -3.828 1.00 86.00 112 GLY A N 1
ATOM 861 C CA . GLY A 1 112 ? 16.914 0.517 -3.308 1.00 86.00 112 GLY A CA 1
ATOM 862 C C . GLY A 1 112 ? 16.878 -0.071 -1.906 1.00 86.00 112 GLY A C 1
ATOM 863 O O . GLY A 1 112 ? 15.850 -0.182 -1.240 1.00 86.00 112 GLY A O 1
ATOM 864 N N . PHE A 1 113 ? 18.058 -0.475 -1.437 1.00 83.69 113 PHE A N 1
ATOM 865 C CA . PHE A 1 113 ? 18.200 -1.049 -0.106 1.00 83.69 113 PHE A CA 1
ATOM 866 C C . PHE A 1 113 ? 17.730 -0.093 0.998 1.00 83.69 113 PHE A C 1
ATOM 868 O O . PHE A 1 113 ? 17.062 -0.536 1.926 1.00 83.69 113 PHE A O 1
ATOM 875 N N . ASN A 1 114 ? 18.067 1.195 0.902 1.00 86.62 114 ASN A N 1
ATOM 876 C CA . ASN A 1 114 ? 17.743 2.177 1.936 1.00 86.62 114 ASN A CA 1
ATOM 877 C C . ASN A 1 114 ? 16.235 2.443 2.003 1.00 86.62 114 ASN A C 1
ATOM 879 O O . ASN A 1 114 ? 15.672 2.525 3.095 1.00 86.62 114 ASN A O 1
ATOM 883 N N . GLU A 1 115 ? 15.577 2.493 0.847 1.00 89.19 115 GLU A N 1
ATOM 884 C CA . GLU A 1 115 ? 14.134 2.659 0.728 1.00 89.19 115 GLU A CA 1
ATOM 885 C C . GLU A 1 115 ? 13.398 1.469 1.348 1.00 89.19 115 GLU A C 1
ATOM 887 O O . GLU A 1 115 ? 12.518 1.662 2.190 1.00 89.19 115 GLU A O 1
ATOM 892 N N . MET A 1 116 ? 13.817 0.238 1.020 1.00 88.31 116 MET A N 1
ATOM 893 C CA . MET A 1 116 ? 13.253 -0.968 1.637 1.00 88.31 116 MET A CA 1
ATOM 894 C C . MET A 1 116 ? 13.555 -1.028 3.135 1.00 88.31 116 MET A C 1
ATOM 896 O O . MET A 1 116 ? 12.705 -1.419 3.933 1.00 88.31 116 MET A O 1
ATOM 900 N N . LYS A 1 117 ? 14.760 -0.627 3.546 1.00 85.81 117 LYS A N 1
ATOM 901 C CA . LYS A 1 117 ? 15.165 -0.640 4.951 1.00 85.81 117 LYS A CA 1
ATOM 902 C C . LYS A 1 117 ? 14.214 0.195 5.804 1.00 85.81 117 LYS A C 1
ATOM 904 O O . LYS A 1 117 ? 13.787 -0.293 6.845 1.00 85.81 117 LYS A O 1
ATOM 909 N N . ARG A 1 118 ? 13.855 1.407 5.364 1.00 89.31 118 ARG A N 1
ATOM 910 C CA . ARG A 1 118 ? 12.940 2.281 6.114 1.00 89.31 118 ARG A CA 1
ATOM 911 C C . ARG A 1 118 ? 11.594 1.606 6.371 1.00 89.31 118 ARG A C 1
ATOM 913 O O . ARG A 1 118 ? 11.149 1.581 7.514 1.00 89.31 118 ARG A O 1
ATOM 920 N N . TRP A 1 119 ? 10.979 1.027 5.339 1.00 91.56 119 TRP A N 1
ATOM 921 C CA . TRP A 1 119 ? 9.667 0.393 5.476 1.00 91.56 119 TRP A CA 1
ATOM 922 C C . TRP A 1 119 ? 9.680 -0.831 6.383 1.00 91.56 119 TRP A C 1
ATOM 924 O O . TRP A 1 119 ? 8.782 -1.003 7.199 1.00 91.56 119 TRP A O 1
ATOM 934 N N . PHE A 1 120 ? 10.697 -1.683 6.262 1.00 86.06 120 PHE A N 1
ATOM 935 C CA . PHE A 1 120 ? 10.664 -2.975 6.938 1.00 86.06 120 PHE A CA 1
ATOM 936 C C . PHE A 1 120 ? 11.401 -3.028 8.277 1.00 86.06 120 PHE A C 1
ATOM 938 O O . PHE A 1 120 ? 11.068 -3.863 9.117 1.00 86.06 120 PHE A O 1
ATOM 945 N N . MET A 1 121 ? 12.417 -2.188 8.488 1.00 82.25 121 MET A N 1
ATOM 946 C CA . MET A 1 121 ? 13.109 -2.120 9.781 1.00 82.25 121 MET A CA 1
ATOM 947 C C . MET A 1 121 ? 12.452 -1.127 10.732 1.00 82.25 121 MET A C 1
ATOM 949 O O . MET A 1 121 ? 12.639 -1.244 11.941 1.00 82.25 121 MET A O 1
ATOM 953 N N . GLY A 1 122 ? 11.680 -0.178 10.196 1.00 80.69 122 GLY A N 1
ATOM 954 C CA . GLY A 1 122 ? 11.111 0.915 10.966 1.00 80.69 122 GLY A CA 1
ATOM 955 C C . GLY A 1 122 ? 12.164 1.622 11.817 1.00 80.69 122 GLY A C 1
ATOM 956 O O . GLY A 1 122 ? 13.303 1.821 11.389 1.00 80.69 122 GLY A O 1
ATOM 957 N N . GLY A 1 123 ? 11.769 1.993 13.029 1.00 87.50 123 GLY A N 1
ATOM 958 C CA . GLY A 1 123 ? 12.612 2.666 14.007 1.00 87.50 123 GLY A CA 1
ATOM 959 C C . GLY A 1 123 ? 11.774 3.595 14.872 1.00 87.50 123 GLY A C 1
ATOM 960 O O . GLY A 1 123 ? 10.691 4.004 14.460 1.00 87.50 123 GLY A O 1
ATOM 961 N N . GLU A 1 124 ? 12.292 3.944 16.047 1.00 92.00 124 GLU A N 1
ATOM 962 C CA . GLU A 1 124 ? 11.592 4.787 17.026 1.00 92.00 124 GLU A CA 1
ATOM 963 C C . GLU A 1 124 ? 11.137 6.127 16.429 1.00 92.00 124 GLU A C 1
ATOM 965 O O . GLU A 1 124 ? 10.023 6.576 16.687 1.00 92.00 124 GLU A O 1
ATOM 970 N N . GLU A 1 125 ? 11.954 6.722 15.558 1.00 93.19 125 GLU A N 1
ATOM 971 C CA . GLU A 1 125 ? 11.603 7.944 14.831 1.00 93.19 125 GLU A CA 1
ATOM 972 C C . GLU A 1 125 ? 10.383 7.739 13.918 1.00 93.19 125 GLU A C 1
ATOM 974 O O . GLU A 1 125 ? 9.420 8.502 13.985 1.00 93.19 125 GLU A O 1
ATOM 979 N N . LEU A 1 126 ? 10.378 6.678 13.099 1.00 92.94 126 LEU A N 1
ATOM 980 C CA . LEU A 1 126 ? 9.248 6.377 12.217 1.00 92.94 126 LEU A CA 1
ATOM 981 C C . LEU A 1 126 ? 7.986 6.058 13.022 1.00 92.94 126 LEU A C 1
ATOM 983 O O . LEU A 1 126 ? 6.902 6.510 12.669 1.00 92.94 126 LEU A O 1
ATOM 987 N N . ASP A 1 127 ? 8.126 5.298 14.105 1.00 94.50 127 ASP A N 1
ATOM 988 C CA . ASP A 1 127 ? 7.010 4.916 14.968 1.00 94.50 127 ASP A CA 1
ATOM 989 C C . ASP A 1 127 ? 6.388 6.129 15.667 1.00 94.50 127 ASP A C 1
ATOM 991 O O . ASP A 1 127 ? 5.160 6.221 15.760 1.00 94.50 127 ASP A O 1
ATOM 995 N N . THR A 1 128 ? 7.223 7.074 16.111 1.00 95.81 128 THR A N 1
ATOM 996 C CA . THR A 1 128 ? 6.791 8.348 16.701 1.00 95.81 128 THR A CA 1
ATOM 997 C C . THR A 1 128 ? 6.007 9.160 15.678 1.00 95.81 128 THR A C 1
ATOM 999 O O . THR A 1 128 ? 4.848 9.488 15.924 1.00 95.81 128 THR A O 1
ATOM 1002 N N . LEU A 1 129 ? 6.572 9.374 14.484 1.00 96.50 129 LEU A N 1
ATOM 1003 C CA . LEU A 1 129 ? 5.913 10.120 13.408 1.00 96.50 129 LEU A CA 1
ATOM 1004 C C . LEU A 1 129 ? 4.592 9.470 12.968 1.00 96.50 129 LEU A C 1
ATOM 1006 O O . LEU A 1 129 ? 3.594 10.163 12.761 1.00 96.50 129 LEU A O 1
ATOM 1010 N N . CYS A 1 130 ? 4.557 8.138 12.851 1.00 96.69 130 CYS A N 1
ATOM 1011 C CA . CYS A 1 130 ? 3.328 7.408 12.552 1.00 96.69 130 CYS A CA 1
ATOM 1012 C C . CYS A 1 130 ? 2.287 7.595 13.662 1.00 96.69 130 CYS A C 1
ATOM 1014 O O . CYS A 1 130 ? 1.109 7.815 13.381 1.00 96.69 130 CYS A O 1
ATOM 1016 N N . SER A 1 131 ? 2.716 7.511 14.923 1.00 96.19 131 SER A N 1
ATOM 1017 C CA . SER A 1 131 ? 1.829 7.620 16.081 1.00 96.19 131 SER A CA 1
ATOM 1018 C C . SER A 1 131 ? 1.224 9.011 16.225 1.00 96.19 131 SER A C 1
ATOM 1020 O O . SER A 1 131 ? 0.027 9.119 16.465 1.00 96.19 131 SER A O 1
ATOM 1022 N N . GLU A 1 132 ? 2.014 10.065 16.045 1.00 96.31 132 GLU A N 1
ATOM 1023 C CA . GLU A 1 132 ? 1.532 11.447 16.128 1.00 96.31 132 GLU A CA 1
ATOM 1024 C C . GLU A 1 132 ? 0.507 11.762 15.036 1.00 96.31 132 GLU A C 1
ATOM 1026 O O . GLU A 1 132 ? -0.504 12.409 15.301 1.00 96.31 132 GLU A O 1
ATOM 1031 N N . ARG A 1 133 ? 0.748 11.282 13.811 1.00 96.62 133 ARG A N 1
ATOM 1032 C CA . ARG A 1 133 ? -0.060 11.655 12.645 1.00 96.62 133 ARG A CA 1
ATOM 1033 C C . ARG A 1 133 ? -1.266 10.756 12.404 1.00 96.62 133 ARG A C 1
ATOM 1035 O O . ARG A 1 133 ? -2.337 11.253 12.078 1.00 96.62 133 ARG A O 1
ATOM 1042 N N . PHE A 1 134 ? -1.105 9.441 12.540 1.00 97.81 134 PHE A N 1
ATOM 1043 C CA . PHE A 1 134 ? -2.085 8.475 12.029 1.00 97.81 134 PHE A CA 1
ATOM 1044 C C . PHE A 1 134 ? -2.755 7.646 13.124 1.00 97.81 134 PHE A C 1
ATOM 1046 O O . PHE A 1 134 ? -3.821 7.080 12.899 1.00 97.81 134 PHE A O 1
ATOM 1053 N N . LYS A 1 135 ? -2.220 7.608 14.350 1.00 96.81 135 LYS A N 1
ATOM 1054 C CA . LYS A 1 135 ? -2.898 6.904 15.450 1.00 96.81 135 LYS A CA 1
ATOM 1055 C C . LYS A 1 135 ? -4.306 7.434 15.756 1.00 96.81 135 LYS A C 1
ATOM 1057 O O . LYS A 1 135 ? -5.163 6.594 16.015 1.00 96.81 135 LYS A O 1
ATOM 1062 N N . PRO A 1 136 ? -4.605 8.750 15.691 1.00 96.75 136 PRO A N 1
ATOM 1063 C CA . PRO A 1 136 ? -5.964 9.238 15.933 1.00 96.75 136 PRO A CA 1
ATOM 1064 C C . PRO A 1 136 ? -7.015 8.620 14.997 1.00 96.75 136 PRO A C 1
ATOM 1066 O O . PRO A 1 136 ? -8.068 8.192 15.467 1.00 96.75 136 PRO A O 1
ATOM 1069 N N . VAL A 1 137 ? -6.718 8.490 13.697 1.00 97.25 137 VAL A N 1
ATOM 1070 C CA . VAL A 1 137 ? -7.630 7.825 12.747 1.00 97.25 137 VAL A CA 1
ATOM 1071 C C . VAL A 1 137 ? -7.714 6.319 12.997 1.00 97.25 137 VAL A C 1
ATOM 1073 O O . VAL A 1 137 ? -8.806 5.758 12.953 1.00 97.25 137 VAL A O 1
ATOM 1076 N N . LEU A 1 138 ? -6.605 5.660 13.342 1.00 97.62 138 LEU A N 1
ATOM 1077 C CA . LEU A 1 138 ? -6.623 4.236 13.696 1.00 97.62 138 LEU A CA 1
ATOM 1078 C C . LEU A 1 138 ? -7.489 3.960 14.933 1.00 97.62 138 LEU A C 1
ATOM 1080 O O . LEU A 1 138 ? -8.231 2.980 14.963 1.00 97.62 138 LEU A O 1
ATOM 1084 N N . GLU A 1 139 ? -7.446 4.840 15.933 1.00 97.06 139 GLU A N 1
ATOM 1085 C CA . GLU A 1 139 ? -8.297 4.757 17.123 1.00 97.06 139 GLU A CA 1
ATOM 1086 C C . GLU A 1 139 ? -9.777 5.005 16.798 1.00 97.06 139 GLU A C 1
ATOM 1088 O O . GLU A 1 139 ? -10.640 4.321 17.354 1.00 97.06 139 GLU A O 1
ATOM 1093 N N . ALA A 1 140 ? -10.083 5.915 15.868 1.00 96.25 140 ALA A N 1
ATOM 1094 C CA . ALA A 1 140 ? -11.443 6.139 15.380 1.00 96.25 140 ALA A CA 1
ATOM 1095 C C . ALA A 1 140 ? -11.990 4.915 14.622 1.00 96.25 140 ALA A C 1
ATOM 1097 O O . ALA A 1 140 ? -13.091 4.451 14.925 1.00 96.25 140 ALA A O 1
ATOM 1098 N N . ILE A 1 141 ? -11.198 4.327 13.714 1.00 96.19 141 ILE A N 1
ATOM 1099 C CA . ILE A 1 141 ? -11.540 3.080 13.009 1.00 96.19 141 ILE A CA 1
ATOM 1100 C C . ILE A 1 141 ? -11.791 1.962 14.021 1.00 96.19 141 ILE A C 1
ATOM 1102 O O . ILE A 1 141 ? -12.856 1.347 14.008 1.00 96.19 141 ILE A O 1
ATOM 1106 N N . LYS A 1 142 ? -10.863 1.755 14.961 1.00 95.06 142 LYS A N 1
ATOM 1107 C CA . LYS A 1 142 ? -10.996 0.749 16.020 1.00 95.06 142 LYS A CA 1
ATOM 1108 C C . LYS A 1 142 ? -12.279 0.932 16.838 1.00 95.06 142 LYS A C 1
ATOM 1110 O O . LYS A 1 142 ? -12.968 -0.040 17.114 1.00 95.06 142 LYS A O 1
ATOM 1115 N N . SER A 1 143 ? -12.599 2.166 17.225 1.00 95.62 143 SER A N 1
ATOM 1116 C CA . SER A 1 143 ? -13.755 2.469 18.083 1.00 95.62 143 SER A CA 1
ATOM 1117 C C . SER A 1 143 ? -15.093 2.359 17.350 1.00 95.62 143 SER A C 1
ATOM 1119 O O . SER A 1 143 ? -16.122 2.135 17.982 1.00 95.62 143 SER A O 1
ATOM 1121 N N . SER A 1 144 ? -15.089 2.505 16.023 1.00 94.44 144 SER A N 1
ATOM 1122 C CA . SER A 1 144 ? -16.298 2.412 15.202 1.00 94.44 144 SER A CA 1
ATOM 1123 C C . SER A 1 144 ? -16.839 0.985 15.054 1.00 94.44 144 SER A C 1
ATOM 1125 O O . SER A 1 144 ? -18.019 0.821 14.760 1.00 94.44 144 SER A O 1
ATOM 1127 N N . ASN A 1 145 ? -15.990 -0.040 15.228 1.00 90.94 145 ASN A N 1
ATOM 1128 C CA . ASN A 1 145 ? -16.284 -1.430 14.852 1.00 90.94 145 ASN A CA 1
ATOM 1129 C C . ASN A 1 145 ? -16.822 -1.574 13.410 1.00 90.94 145 ASN A C 1
ATOM 1131 O O . ASN A 1 145 ? -17.627 -2.463 13.131 1.00 90.94 145 ASN A O 1
ATOM 1135 N N . ALA A 1 146 ? -16.409 -0.685 12.501 1.00 92.75 146 ALA A N 1
ATOM 1136 C CA . ALA A 1 146 ? -16.851 -0.707 11.115 1.00 92.75 146 ALA A CA 1
ATOM 1137 C C . ALA A 1 146 ? -16.414 -1.992 10.402 1.00 92.75 146 ALA A C 1
ATOM 1139 O O . ALA A 1 146 ? -15.308 -2.500 10.605 1.00 92.75 146 ALA A O 1
ATOM 1140 N N . THR A 1 147 ? -17.286 -2.504 9.533 1.00 96.44 147 THR A N 1
ATOM 1141 C CA . THR A 1 147 ? -16.942 -3.619 8.648 1.00 96.44 147 THR A CA 1
ATOM 1142 C C . THR A 1 147 ? -16.004 -3.139 7.535 1.00 96.44 147 THR A C 1
ATOM 1144 O O . THR A 1 147 ? -15.969 -1.939 7.237 1.00 96.44 147 THR A O 1
ATOM 1147 N N . PRO A 1 148 ? -15.262 -4.042 6.869 1.00 96.50 148 PRO A N 1
ATOM 1148 C CA . PRO A 1 148 ? -14.467 -3.673 5.700 1.00 96.50 148 PRO A CA 1
ATOM 1149 C C . PRO A 1 148 ? -15.269 -2.935 4.621 1.00 96.50 148 PRO A C 1
ATOM 1151 O O . PRO A 1 148 ? -14.770 -1.986 4.026 1.00 96.50 148 PRO A O 1
ATOM 1154 N N . GLU A 1 149 ? -16.520 -3.334 4.385 1.00 96.69 149 GLU A N 1
ATOM 1155 C CA . GLU A 1 149 ? -17.401 -2.717 3.389 1.00 96.69 149 GLU A CA 1
ATOM 1156 C C . GLU A 1 149 ? -17.756 -1.281 3.769 1.00 96.69 149 GLU A C 1
ATOM 1158 O O . GLU A 1 149 ? -17.733 -0.406 2.906 1.00 96.69 149 GLU A O 1
ATOM 1163 N N . ALA A 1 150 ? -18.034 -1.030 5.054 1.00 95.50 150 ALA A N 1
ATOM 1164 C CA . ALA A 1 150 ? -18.275 0.315 5.561 1.00 95.50 150 ALA A CA 1
ATOM 1165 C C . ALA A 1 150 ? -17.023 1.186 5.407 1.00 95.50 150 ALA A C 1
ATOM 1167 O O . ALA A 1 150 ? -17.115 2.269 4.846 1.00 95.50 150 ALA A O 1
ATOM 1168 N N . ILE A 1 151 ? -15.840 0.677 5.775 1.00 96.69 151 ILE A N 1
ATOM 1169 C CA . ILE A 1 151 ? -14.572 1.406 5.610 1.00 96.69 151 ILE A CA 1
ATOM 1170 C C . ILE A 1 151 ? -14.316 1.765 4.142 1.00 96.69 151 ILE A C 1
ATOM 1172 O O . ILE A 1 151 ? -13.931 2.893 3.849 1.00 96.69 151 ILE A O 1
ATOM 1176 N N . ILE A 1 152 ? -14.528 0.829 3.212 1.00 97.50 152 ILE A N 1
ATOM 1177 C CA . ILE A 1 152 ? -14.358 1.084 1.773 1.00 97.50 152 ILE A CA 1
ATOM 1178 C C . ILE A 1 152 ? -15.375 2.118 1.284 1.00 97.50 152 ILE A C 1
ATOM 1180 O O . ILE A 1 152 ? -15.013 3.008 0.518 1.00 97.50 152 ILE A O 1
ATOM 1184 N N . SER A 1 153 ? -16.633 2.004 1.716 1.00 96.00 153 SER A N 1
ATOM 1185 C CA . SER A 1 153 ? -17.692 2.950 1.360 1.00 96.00 153 SER A CA 1
ATOM 1186 C C . SER A 1 153 ? -17.376 4.357 1.868 1.00 96.00 153 SER A C 1
ATOM 1188 O O . SER A 1 153 ? -17.424 5.310 1.097 1.00 96.00 153 SER A O 1
ATOM 1190 N N . ASP A 1 154 ? -16.999 4.483 3.139 1.00 94.25 154 ASP A N 1
ATOM 1191 C CA . ASP A 1 154 ? -16.688 5.756 3.789 1.00 94.25 154 ASP A CA 1
ATOM 1192 C C . ASP A 1 154 ? -15.435 6.409 3.196 1.00 94.25 154 ASP A C 1
ATOM 1194 O O . ASP A 1 154 ? -15.410 7.617 2.982 1.00 94.25 154 ASP A O 1
ATOM 1198 N N . ALA A 1 155 ? -14.407 5.611 2.888 1.00 96.00 155 ALA A N 1
ATOM 1199 C CA . ALA A 1 155 ? -13.186 6.094 2.248 1.00 96.00 155 ALA A CA 1
ATOM 1200 C C . ALA A 1 155 ? -13.402 6.505 0.782 1.00 96.00 155 ALA A C 1
ATOM 1202 O O . ALA A 1 155 ? -12.642 7.322 0.265 1.00 96.00 155 ALA A O 1
ATOM 1203 N N . SER A 1 156 ? -14.397 5.913 0.105 1.00 96.50 156 SER A N 1
ATOM 1204 C CA . SER A 1 156 ? -14.746 6.167 -1.302 1.00 96.50 156 SER A CA 1
ATOM 1205 C C . SER A 1 156 ? -13.526 6.265 -2.244 1.00 96.50 156 SER A C 1
ATOM 1207 O O . SER A 1 156 ? -13.380 7.258 -2.962 1.00 96.50 156 SER A O 1
ATOM 1209 N N . PRO A 1 157 ? -12.624 5.259 -2.264 1.00 97.25 157 PRO A N 1
ATOM 1210 C CA . PRO A 1 157 ? -11.385 5.334 -3.030 1.00 97.25 157 PRO A CA 1
ATOM 1211 C C . PRO A 1 157 ? -11.669 5.441 -4.532 1.00 97.25 157 PRO A C 1
ATOM 1213 O O . PRO A 1 157 ? -12.338 4.583 -5.116 1.00 97.25 157 PRO A O 1
ATOM 1216 N N . SER A 1 158 ? -11.142 6.492 -5.159 1.00 95.62 158 SER A N 1
ATOM 1217 C CA . SER A 1 158 ? -11.475 6.868 -6.537 1.00 95.62 158 SER A CA 1
ATOM 1218 C C . SER A 1 158 ? -10.421 6.443 -7.561 1.00 95.62 158 SER A C 1
ATOM 1220 O O . SER A 1 158 ? -10.737 6.238 -8.734 1.00 95.62 158 SER A O 1
ATOM 1222 N N . ASP A 1 159 ? -9.178 6.260 -7.111 1.00 97.38 159 ASP A N 1
ATOM 1223 C CA . ASP A 1 159 ? -8.034 5.907 -7.948 1.00 97.38 159 ASP A CA 1
ATOM 1224 C C . ASP A 1 159 ? -7.142 4.821 -7.298 1.00 97.38 159 ASP A C 1
ATOM 1226 O O . ASP A 1 159 ? -7.319 4.470 -6.124 1.00 97.38 159 ASP A O 1
ATOM 1230 N N . PRO A 1 160 ? -6.177 4.232 -8.036 1.00 98.00 160 PRO A N 1
ATOM 1231 C CA . PRO A 1 160 ? -5.279 3.216 -7.483 1.00 98.00 160 PRO A CA 1
ATOM 1232 C C . PRO A 1 160 ? -4.447 3.680 -6.280 1.00 98.00 160 PRO A C 1
ATOM 1234 O O . PRO A 1 160 ? -4.067 2.861 -5.440 1.00 98.00 160 PRO A O 1
ATOM 1237 N N . GLY A 1 161 ? -4.148 4.976 -6.201 1.00 98.06 161 GLY A N 1
ATOM 1238 C CA . GLY A 1 161 ? -3.446 5.593 -5.087 1.00 98.06 161 GLY A CA 1
ATOM 1239 C C . GLY A 1 161 ? -4.295 5.624 -3.819 1.00 98.06 161 GLY A C 1
ATOM 1240 O O . GLY A 1 161 ? -3.776 5.300 -2.754 1.00 98.06 161 GLY A O 1
ATOM 1241 N N . ASP A 1 162 ? -5.581 5.953 -3.911 1.00 98.50 162 ASP A N 1
ATOM 1242 C CA . ASP A 1 162 ? -6.510 5.929 -2.771 1.00 98.50 162 ASP A CA 1
ATOM 1243 C C . ASP A 1 162 ? -6.640 4.519 -2.185 1.00 98.50 162 ASP A C 1
ATOM 1245 O O . ASP A 1 162 ? -6.533 4.321 -0.973 1.00 98.50 162 ASP A O 1
ATOM 1249 N N . TRP A 1 163 ? -6.779 3.511 -3.051 1.00 98.69 163 TRP A N 1
ATOM 1250 C CA . TRP A 1 163 ? -6.781 2.105 -2.640 1.00 98.69 163 TRP A CA 1
ATOM 1251 C C . TRP A 1 163 ? -5.477 1.703 -1.951 1.00 98.69 163 TRP A C 1
ATOM 1253 O O . TRP A 1 163 ? -5.500 1.049 -0.907 1.00 98.69 163 TRP A O 1
ATOM 1263 N N . LEU A 1 164 ? -4.334 2.105 -2.513 1.00 98.75 164 LEU A N 1
ATOM 1264 C CA . LEU A 1 164 ? -3.027 1.850 -1.915 1.00 98.75 164 LEU A CA 1
ATOM 1265 C C . LEU A 1 164 ? -2.898 2.521 -0.543 1.00 98.75 164 LEU A C 1
ATOM 1267 O O . LEU A 1 164 ? -2.430 1.894 0.404 1.00 98.75 164 LEU A O 1
ATOM 1271 N N . ALA A 1 165 ? -3.331 3.776 -0.422 1.00 98.75 165 ALA A N 1
ATOM 1272 C CA . ALA A 1 165 ? -3.321 4.515 0.831 1.00 98.75 165 ALA A CA 1
ATOM 1273 C C . ALA A 1 165 ? -4.164 3.819 1.898 1.00 98.75 165 ALA A C 1
ATOM 1275 O O . ALA A 1 165 ? -3.705 3.650 3.024 1.00 98.75 165 ALA A O 1
ATOM 1276 N N . LEU A 1 166 ? -5.366 3.363 1.542 1.00 98.69 166 LEU A N 1
ATOM 1277 C CA . LEU A 1 166 ? -6.248 2.671 2.472 1.00 98.69 166 LEU A CA 1
ATOM 1278 C C . LEU A 1 166 ? -5.641 1.343 2.947 1.00 98.69 166 LEU A C 1
ATOM 1280 O O . LEU A 1 166 ? -5.664 1.047 4.141 1.00 98.69 166 LEU A O 1
ATOM 1284 N N . VAL A 1 167 ? -5.028 0.573 2.040 1.00 98.81 167 VAL A N 1
ATOM 1285 C CA . VAL A 1 167 ? -4.295 -0.649 2.404 1.00 98.81 167 VAL A CA 1
ATOM 1286 C C . VAL A 1 167 ? -3.130 -0.333 3.342 1.00 98.81 167 VAL A C 1
ATOM 1288 O O . VAL A 1 167 ? -2.984 -0.988 4.370 1.00 98.81 167 VAL A O 1
ATOM 1291 N N . LEU A 1 168 ? -2.321 0.685 3.036 1.00 98.75 168 LEU A N 1
ATOM 1292 C CA . LEU A 1 168 ? -1.205 1.099 3.889 1.00 98.75 168 LEU A CA 1
ATOM 1293 C C . LEU A 1 168 ? -1.688 1.537 5.273 1.00 98.75 168 LEU A C 1
ATOM 1295 O O . LEU A 1 168 ? -1.122 1.094 6.273 1.00 98.75 168 LEU A O 1
ATOM 1299 N N . LEU A 1 169 ? -2.734 2.366 5.331 1.00 98.69 169 LEU A N 1
ATOM 1300 C CA . LEU A 1 169 ? -3.332 2.861 6.569 1.00 98.69 169 LEU A CA 1
ATOM 1301 C C . LEU A 1 169 ? -3.783 1.711 7.471 1.00 98.69 169 LEU A C 1
ATOM 1303 O O . LEU A 1 169 ? -3.586 1.792 8.675 1.00 98.69 169 LEU A O 1
ATOM 1307 N N . LEU A 1 170 ? -4.347 0.642 6.910 1.00 98.56 170 LEU A N 1
ATOM 1308 C CA . LEU A 1 170 ? -4.834 -0.503 7.683 1.00 98.56 170 LEU A CA 1
ATOM 1309 C C . LEU A 1 170 ? -3.757 -1.561 7.955 1.00 98.56 170 LEU A C 1
ATOM 1311 O O . LEU A 1 170 ? -3.854 -2.274 8.942 1.00 98.56 170 LEU A O 1
ATOM 1315 N N . ASP A 1 171 ? -2.730 -1.686 7.117 1.00 98.06 171 ASP A N 1
ATOM 1316 C CA . ASP A 1 171 ? -1.714 -2.733 7.267 1.00 98.06 171 ASP A CA 1
ATOM 1317 C C . ASP A 1 171 ? -0.430 -2.208 7.917 1.00 98.06 171 ASP A C 1
ATOM 1319 O O . ASP A 1 171 ? 0.042 -2.733 8.923 1.00 98.06 171 ASP A O 1
ATOM 1323 N N . GLN A 1 172 ? 0.156 -1.146 7.375 1.00 96.81 172 GLN A N 1
ATOM 1324 C CA . GLN A 1 172 ? 1.494 -0.709 7.761 1.00 96.81 172 GLN A CA 1
ATOM 1325 C C . GLN A 1 172 ? 1.489 0.212 8.981 1.00 96.81 172 GLN A C 1
ATOM 1327 O O . GLN A 1 172 ? 2.214 -0.040 9.944 1.00 96.81 172 GLN A O 1
ATOM 1332 N N . PHE A 1 173 ? 0.635 1.238 9.001 1.00 97.62 173 PHE A N 1
ATOM 1333 C CA . PHE A 1 173 ? 0.618 2.203 10.108 1.00 97.62 173 PHE A CA 1
ATOM 1334 C C . PHE A 1 173 ? 0.323 1.565 11.475 1.00 97.62 173 PHE A C 1
ATOM 1336 O O . PHE A 1 173 ? 1.027 1.900 12.430 1.00 97.62 173 PHE A O 1
ATOM 1343 N N . PRO A 1 174 ? -0.592 0.583 11.616 1.00 97.50 174 PRO A N 1
ATOM 1344 C CA . PRO A 1 174 ? -0.812 -0.087 12.893 1.00 97.50 174 PRO A CA 1
ATOM 1345 C C . PRO A 1 174 ? 0.443 -0.787 13.423 1.00 97.50 174 PRO A C 1
ATOM 1347 O O . PRO A 1 174 ? 0.694 -0.770 14.627 1.00 97.50 174 PRO A O 1
ATOM 1350 N N . ARG A 1 175 ? 1.285 -1.340 12.540 1.00 94.56 175 ARG A N 1
ATOM 1351 C CA . ARG A 1 175 ? 2.543 -2.009 12.918 1.00 94.56 175 ARG A CA 1
ATOM 1352 C C . ARG A 1 175 ? 3.579 -1.030 13.481 1.00 94.56 175 ARG A C 1
ATOM 1354 O O . ARG A 1 175 ? 4.392 -1.427 14.317 1.00 94.56 175 ARG A O 1
ATOM 1361 N N . ASN A 1 176 ? 3.532 0.237 13.064 1.00 94.81 176 ASN A N 1
ATOM 1362 C CA . ASN A 1 176 ? 4.342 1.320 13.628 1.00 94.81 176 ASN A CA 1
ATOM 1363 C C . ASN A 1 176 ? 3.703 1.948 14.884 1.00 94.81 176 ASN A C 1
ATOM 1365 O O . ASN A 1 176 ? 4.416 2.297 15.819 1.00 94.81 176 ASN A O 1
ATOM 1369 N N . CYS A 1 177 ? 2.371 2.057 14.948 1.00 95.81 177 CYS A N 1
ATOM 1370 C CA . CYS A 1 177 ? 1.650 2.730 16.040 1.00 95.81 177 CYS A CA 1
ATOM 1371 C C . CYS A 1 177 ? 1.390 1.857 17.285 1.00 95.81 177 CYS A C 1
ATOM 1373 O O . CYS A 1 177 ? 1.151 2.389 18.381 1.00 95.81 177 CYS A O 1
ATOM 1375 N N . TYR A 1 178 ? 1.400 0.529 17.132 1.00 94.00 178 TYR A N 1
ATOM 1376 C CA . TYR A 1 178 ? 1.069 -0.441 18.181 1.00 94.00 178 TYR A CA 1
ATOM 1377 C C . TYR A 1 178 ? 2.195 -1.467 18.381 1.00 94.00 178 TYR A C 1
ATOM 1379 O O . TYR A 1 178 ? 2.043 -2.654 18.102 1.00 94.00 178 TYR A O 1
ATOM 1387 N N . ARG A 1 179 ? 3.347 -1.027 18.901 1.00 86.38 179 ARG A N 1
ATOM 1388 C CA . ARG A 1 179 ? 4.451 -1.929 19.275 1.00 86.38 179 ARG A CA 1
ATOM 1389 C C . ARG A 1 179 ? 4.302 -2.522 20.678 1.00 86.38 179 ARG A C 1
ATOM 1391 O O . ARG A 1 179 ? 3.521 -2.060 21.508 1.00 86.38 179 ARG A O 1
ATOM 1398 N N . GLY A 1 180 ? 5.107 -3.550 20.949 1.00 87.81 180 GLY A N 1
ATOM 1399 C CA . GLY A 1 180 ? 5.232 -4.147 22.276 1.00 87.81 180 GLY A CA 1
ATOM 1400 C C . GLY A 1 180 ? 3.933 -4.802 22.735 1.00 87.81 180 GLY A C 1
ATOM 1401 O O . GLY A 1 180 ? 3.381 -5.649 22.036 1.00 87.81 180 GLY A O 1
ATOM 1402 N N . SER A 1 181 ? 3.445 -4.413 23.912 1.00 86.06 181 SER A N 1
ATOM 1403 C CA . SER A 1 181 ? 2.242 -4.990 24.524 1.00 86.06 181 SER A CA 1
ATOM 1404 C C . SER A 1 181 ? 0.960 -4.749 23.725 1.00 86.06 181 SER A C 1
ATOM 1406 O O . SER A 1 181 ? 0.024 -5.531 23.856 1.00 86.06 181 SER A O 1
ATOM 1408 N N . SER A 1 182 ? 0.915 -3.714 22.881 1.00 91.06 182 SER A N 1
ATOM 1409 C CA . SER A 1 182 ? -0.266 -3.386 22.070 1.00 91.06 182 SER A CA 1
ATOM 1410 C C . SER A 1 182 ? -0.286 -4.074 20.701 1.00 91.06 182 SER A C 1
ATOM 1412 O O . SER A 1 182 ? -1.248 -3.903 19.957 1.00 91.06 182 SER A O 1
ATOM 1414 N N . ALA A 1 183 ? 0.738 -4.865 20.359 1.00 91.00 183 ALA A N 1
ATOM 1415 C CA . ALA A 1 183 ? 0.864 -5.483 19.037 1.00 91.00 183 ALA A CA 1
ATOM 1416 C C . ALA A 1 183 ? -0.276 -6.456 18.698 1.00 91.00 183 ALA A C 1
ATOM 1418 O O . ALA A 1 183 ? -0.590 -6.642 17.527 1.00 91.00 183 ALA A O 1
ATOM 1419 N N . SER A 1 184 ? -0.937 -7.040 19.701 1.00 92.94 184 SER A N 1
ATOM 1420 C CA . SER A 1 184 ? -2.117 -7.892 19.498 1.00 92.94 184 SER A CA 1
ATOM 1421 C C . SER A 1 184 ? -3.274 -7.164 18.808 1.00 92.94 184 SER A C 1
ATOM 1423 O O . SER A 1 184 ? -4.018 -7.799 18.067 1.00 92.94 184 SER A O 1
ATOM 1425 N N . LEU A 1 185 ? -3.406 -5.844 18.992 1.00 93.19 185 LEU A N 1
ATOM 1426 C CA . LEU A 1 185 ? -4.447 -5.047 18.334 1.00 93.19 185 LEU A CA 1
ATOM 1427 C C . LEU A 1 185 ? -4.299 -5.057 16.811 1.00 93.19 185 LEU A C 1
ATOM 1429 O O . LEU A 1 185 ? -5.303 -5.051 16.105 1.00 93.19 185 LEU A O 1
ATOM 1433 N N . VAL A 1 186 ? -3.063 -5.113 16.309 1.00 95.06 186 VAL A N 1
ATOM 1434 C CA . VAL A 1 186 ? -2.783 -5.204 14.871 1.00 95.06 186 VAL A CA 1
ATOM 1435 C C . VAL A 1 186 ? -3.415 -6.468 14.299 1.00 95.06 186 VAL A C 1
ATOM 1437 O O . VAL A 1 186 ? -4.263 -6.382 13.418 1.00 95.06 186 VAL A O 1
ATOM 1440 N N . PHE A 1 187 ? -3.086 -7.621 14.880 1.00 92.31 187 PHE A N 1
ATOM 1441 C CA . PHE A 1 187 ? -3.566 -8.922 14.411 1.00 92.31 187 PHE A CA 1
ATOM 1442 C C . PHE A 1 187 ? -5.079 -9.103 14.569 1.00 92.31 187 PHE A C 1
ATOM 1444 O O . PHE A 1 187 ? -5.723 -9.711 13.722 1.00 92.31 187 PHE A O 1
ATOM 1451 N N . LEU A 1 188 ? -5.651 -8.603 15.667 1.00 93.75 188 LEU A N 1
ATOM 1452 C CA . LEU A 1 188 ? -7.057 -8.847 16.000 1.00 93.75 188 LEU A CA 1
ATOM 1453 C C . LEU A 1 188 ? -8.027 -7.909 15.280 1.00 93.75 188 LEU A C 1
ATOM 1455 O O . LEU A 1 188 ? -9.175 -8.287 15.068 1.00 93.75 188 LEU A O 1
ATOM 1459 N N . ILE A 1 189 ? -7.592 -6.690 14.952 1.00 95.81 189 ILE A N 1
ATOM 1460 C CA . ILE A 1 189 ? -8.483 -5.634 14.454 1.00 95.81 189 ILE A CA 1
ATOM 1461 C C . ILE A 1 189 ? -8.086 -5.223 13.046 1.00 95.81 189 ILE A C 1
ATOM 1463 O O . ILE A 1 189 ? -8.914 -5.236 12.142 1.00 95.81 189 ILE A O 1
ATOM 1467 N N . PHE A 1 190 ? -6.823 -4.863 12.845 1.00 97.75 190 PHE A N 1
ATOM 1468 C CA . PHE A 1 190 ? -6.399 -4.218 11.609 1.00 97.75 190 PHE A CA 1
ATOM 1469 C C . PHE A 1 190 ? -6.084 -5.214 10.491 1.00 97.75 190 PHE A C 1
ATOM 1471 O O . PHE A 1 190 ? -6.457 -4.966 9.348 1.00 97.75 190 PHE A O 1
ATOM 1478 N N . ASP A 1 191 ? -5.489 -6.365 10.807 1.00 96.81 191 ASP A N 1
ATOM 1479 C CA . ASP A 1 191 ? -5.148 -7.379 9.803 1.00 96.81 191 ASP A CA 1
ATOM 1480 C C . ASP A 1 191 ? -6.379 -7.906 9.036 1.00 96.81 191 ASP A C 1
ATOM 1482 O O . ASP A 1 191 ? -6.320 -7.930 7.804 1.00 96.81 191 ASP A O 1
ATOM 1486 N N . PRO A 1 192 ? -7.518 -8.255 9.674 1.00 97.25 192 PRO A N 1
ATOM 1487 C CA . PRO A 1 192 ? -8.726 -8.650 8.945 1.00 97.25 192 PRO A CA 1
ATOM 1488 C C . PRO A 1 192 ? -9.268 -7.550 8.020 1.00 97.25 192 PRO A C 1
ATOM 1490 O O . PRO A 1 192 ? -9.686 -7.837 6.896 1.00 97.25 192 PRO A O 1
ATOM 1493 N N . LEU A 1 193 ? -9.225 -6.286 8.462 1.00 98.38 193 LEU A N 1
ATOM 1494 C CA . LEU A 1 193 ? -9.657 -5.139 7.657 1.00 98.38 193 LEU A CA 1
ATOM 1495 C C . LEU A 1 193 ? -8.735 -4.947 6.447 1.00 98.38 193 LEU A C 1
ATOM 1497 O O . LEU A 1 193 ? -9.207 -4.860 5.313 1.00 98.38 193 LEU A O 1
ATOM 1501 N N . ALA A 1 194 ? -7.420 -4.948 6.671 1.00 98.56 194 ALA A N 1
ATOM 1502 C CA . ALA A 1 194 ? -6.416 -4.809 5.623 1.00 98.56 194 ALA A CA 1
ATOM 1503 C C . ALA A 1 194 ? -6.506 -5.939 4.588 1.00 98.56 194 ALA A C 1
ATOM 1505 O O . ALA A 1 194 ? -6.445 -5.675 3.388 1.00 98.56 194 ALA A O 1
ATOM 1506 N N . GLN A 1 195 ? -6.703 -7.186 5.030 1.00 98.44 195 GLN A N 1
ATOM 1507 C CA . GLN A 1 195 ? -6.890 -8.343 4.150 1.00 98.44 195 GLN A CA 1
ATOM 1508 C C . GLN A 1 195 ? -8.125 -8.181 3.257 1.00 98.44 195 GLN A C 1
ATOM 1510 O O . GLN A 1 195 ? -8.046 -8.421 2.052 1.00 98.44 195 GLN A O 1
ATOM 1515 N N . ALA A 1 196 ? -9.257 -7.753 3.818 1.00 98.50 196 ALA A N 1
ATOM 1516 C CA . ALA A 1 196 ? -10.487 -7.554 3.059 1.00 98.50 196 ALA A CA 1
ATOM 1517 C C . ALA A 1 196 ? -10.360 -6.415 2.030 1.00 98.50 196 ALA A C 1
ATOM 1519 O O . ALA A 1 196 ? -10.712 -6.604 0.863 1.00 98.50 196 ALA A O 1
ATOM 1520 N N . VAL A 1 197 ? -9.787 -5.270 2.423 1.00 98.69 197 VAL A N 1
ATOM 1521 C CA . VAL A 1 197 ? -9.535 -4.142 1.509 1.00 98.69 197 VAL A CA 1
ATOM 1522 C C . VAL A 1 197 ? -8.563 -4.538 0.398 1.00 98.69 197 VAL A C 1
ATOM 1524 O O . VAL A 1 197 ? -8.823 -4.268 -0.775 1.00 98.69 197 VAL A O 1
ATOM 1527 N N . ALA A 1 198 ? -7.475 -5.231 0.737 1.00 98.75 198 ALA A N 1
ATOM 1528 C CA . ALA A 1 198 ? -6.497 -5.716 -0.229 1.00 98.75 198 ALA A CA 1
ATOM 1529 C C . ALA A 1 198 ? -7.115 -6.682 -1.245 1.00 98.75 198 ALA A C 1
ATOM 1531 O O . ALA A 1 198 ? -6.921 -6.512 -2.448 1.00 98.75 198 ALA A O 1
ATOM 1532 N N . ARG A 1 199 ? -7.913 -7.657 -0.787 1.00 98.56 199 ARG A N 1
ATOM 1533 C CA . ARG A 1 199 ? -8.635 -8.577 -1.678 1.00 98.56 199 ARG A CA 1
ATOM 1534 C C . ARG A 1 199 ? -9.584 -7.831 -2.599 1.00 98.56 199 ARG A C 1
ATOM 1536 O O . ARG A 1 199 ? -9.555 -8.073 -3.799 1.00 98.56 199 ARG A O 1
ATOM 1543 N N . LYS A 1 200 ? -10.351 -6.873 -2.072 1.00 98.69 200 LYS A N 1
ATOM 1544 C CA . LYS A 1 200 ? -11.249 -6.062 -2.899 1.00 98.69 200 LYS A CA 1
ATOM 1545 C C . LYS A 1 200 ? -10.485 -5.277 -3.968 1.00 98.69 200 LYS A C 1
ATOM 1547 O O . LYS A 1 200 ? -10.920 -5.251 -5.116 1.00 98.69 200 LYS A O 1
ATOM 1552 N N . ALA A 1 201 ? -9.341 -4.685 -3.623 1.00 98.69 201 ALA A N 1
ATOM 1553 C CA . ALA A 1 201 ? -8.485 -3.988 -4.581 1.00 98.69 201 ALA A CA 1
ATOM 1554 C C . ALA A 1 201 ? -7.941 -4.938 -5.667 1.00 98.69 201 ALA A C 1
ATOM 1556 O O . ALA A 1 201 ? -7.946 -4.590 -6.848 1.00 98.69 201 ALA A O 1
ATOM 1557 N N . ILE A 1 202 ? -7.506 -6.145 -5.284 1.00 98.56 202 ILE A N 1
ATOM 1558 C CA . ILE A 1 202 ? -7.041 -7.187 -6.216 1.00 98.56 202 ILE A CA 1
ATOM 1559 C C . ILE A 1 202 ? -8.169 -7.609 -7.166 1.00 98.56 202 ILE A C 1
ATOM 1561 O O . ILE A 1 202 ? -7.948 -7.643 -8.376 1.00 98.56 202 ILE A O 1
ATOM 1565 N N . ASP A 1 203 ? -9.369 -7.865 -6.641 1.00 98.31 203 ASP A N 1
ATOM 1566 C CA . ASP A 1 203 ? -10.543 -8.282 -7.419 1.00 98.31 203 ASP A CA 1
ATOM 1567 C C . ASP A 1 203 ? -10.978 -7.205 -8.428 1.00 98.31 203 ASP A C 1
ATOM 1569 O O . ASP A 1 203 ? -11.396 -7.518 -9.541 1.00 98.31 203 ASP A O 1
ATOM 1573 N N . LEU A 1 204 ? -10.835 -5.925 -8.065 1.00 98.25 204 LEU A N 1
ATOM 1574 C CA . LEU A 1 204 ? -11.065 -4.778 -8.953 1.00 98.25 204 LEU A CA 1
ATOM 1575 C C . LEU A 1 204 ? -9.921 -4.539 -9.953 1.00 98.25 204 LEU A C 1
ATOM 1577 O O . LEU A 1 204 ? -10.003 -3.646 -10.794 1.00 98.25 204 LEU A O 1
ATOM 1581 N N . GLY A 1 205 ? -8.840 -5.313 -9.865 1.00 98.31 205 GLY A N 1
ATOM 1582 C CA . GLY A 1 205 ? -7.680 -5.199 -10.737 1.00 98.31 205 GLY A CA 1
ATOM 1583 C C . GLY A 1 205 ? -6.803 -3.972 -10.479 1.00 98.31 205 GLY A C 1
ATOM 1584 O O . GLY A 1 205 ? -5.959 -3.644 -11.315 1.00 98.31 205 GLY A O 1
ATOM 1585 N N . ILE A 1 206 ? -6.952 -3.320 -9.322 1.00 98.50 206 ILE A N 1
ATOM 1586 C CA . ILE A 1 206 ? -6.205 -2.109 -8.956 1.00 98.50 206 ILE A CA 1
ATOM 1587 C C . ILE A 1 206 ? -4.681 -2.298 -9.046 1.00 98.50 206 ILE A C 1
ATOM 1589 O O . ILE A 1 206 ? -4.037 -1.435 -9.642 1.00 98.50 206 ILE A O 1
ATOM 1593 N N . PRO A 1 207 ? -4.077 -3.410 -8.569 1.00 98.31 207 PRO A N 1
ATOM 1594 C CA . PRO A 1 207 ? -2.628 -3.622 -8.661 1.00 98.31 207 PRO A CA 1
ATOM 1595 C C . PRO A 1 207 ? -2.094 -3.799 -10.094 1.00 98.31 207 PRO A C 1
ATOM 1597 O O . PRO A 1 207 ? -0.881 -3.898 -10.290 1.00 98.31 207 PRO A O 1
ATOM 1600 N N . PHE A 1 208 ? -2.980 -3.910 -11.091 1.00 96.88 208 PHE A N 1
ATOM 1601 C CA . PHE A 1 208 ? -2.630 -4.050 -12.506 1.00 96.88 208 PHE A CA 1
ATOM 1602 C C . PHE A 1 208 ? -2.848 -2.754 -13.299 1.00 96.88 208 PHE A C 1
ATOM 1604 O O . PHE A 1 208 ? -2.640 -2.754 -14.514 1.00 96.88 208 PHE A O 1
ATOM 1611 N N . SER A 1 209 ? -3.244 -1.664 -12.633 1.00 96.12 209 SER A N 1
ATOM 1612 C CA . SER A 1 209 ? -3.352 -0.339 -13.245 1.00 96.12 209 SER A CA 1
ATOM 1613 C C . SER A 1 209 ? -1.984 0.180 -13.699 1.00 96.12 209 SER A C 1
ATOM 1615 O O . SER A 1 209 ? -0.944 -0.230 -13.179 1.00 96.12 209 SER A O 1
ATOM 1617 N N . GLN A 1 210 ? -1.969 1.119 -14.646 1.00 91.75 210 GLN A N 1
ATOM 1618 C CA . GLN A 1 210 ? -0.732 1.708 -15.176 1.00 91.75 210 GLN A CA 1
ATOM 1619 C C . GLN A 1 210 ? 0.149 2.328 -14.073 1.00 91.75 210 GLN A C 1
ATOM 1621 O O . GLN A 1 210 ? 1.370 2.178 -14.106 1.00 91.75 210 GLN A O 1
ATOM 1626 N N . ASP A 1 211 ? -0.467 2.921 -13.047 1.00 91.81 211 ASP A N 1
ATOM 1627 C CA . ASP A 1 211 ? 0.230 3.609 -11.950 1.00 91.81 211 ASP A CA 1
ATOM 1628 C C . ASP A 1 211 ? 0.867 2.672 -10.917 1.00 91.81 211 ASP A C 1
ATOM 1630 O O . ASP A 1 211 ? 1.661 3.115 -10.081 1.00 91.81 211 ASP A O 1
ATOM 1634 N N . THR A 1 212 ? 0.510 1.384 -10.939 1.00 95.81 212 THR A N 1
ATOM 1635 C CA . THR A 1 212 ? 0.932 0.404 -9.927 1.00 95.81 212 THR A CA 1
ATOM 1636 C C . THR A 1 212 ? 1.652 -0.795 -10.530 1.00 95.81 212 THR A C 1
ATOM 1638 O O . THR A 1 212 ? 2.649 -1.240 -9.964 1.00 95.81 212 THR A O 1
ATOM 1641 N N . LYS A 1 213 ? 1.220 -1.293 -11.695 1.00 96.12 213 LYS A N 1
ATOM 1642 C CA . LYS A 1 213 ? 1.622 -2.586 -12.273 1.00 96.12 213 LYS A CA 1
ATOM 1643 C C . LYS A 1 213 ? 3.131 -2.826 -12.289 1.00 96.12 213 LYS A C 1
ATOM 1645 O O . LYS A 1 213 ? 3.558 -3.935 -11.954 1.00 96.12 213 LYS A O 1
ATOM 1650 N N . TYR A 1 214 ? 3.915 -1.811 -12.654 1.00 95.25 214 TYR A N 1
ATOM 1651 C CA . TYR A 1 214 ? 5.381 -1.875 -12.755 1.00 95.25 214 TYR A CA 1
ATOM 1652 C C . TYR A 1 214 ? 6.111 -1.070 -11.677 1.00 95.25 214 TYR A C 1
ATOM 1654 O O . TYR A 1 214 ? 7.327 -0.914 -11.731 1.00 95.25 214 TYR A O 1
ATOM 1662 N N . TYR A 1 215 ? 5.382 -0.591 -10.675 1.00 95.12 215 TYR A N 1
ATOM 1663 C CA . TYR A 1 215 ? 5.932 0.129 -9.540 1.00 95.12 215 TYR A CA 1
ATOM 1664 C C . TYR A 1 215 ? 6.010 -0.816 -8.354 1.00 95.12 215 TYR A C 1
ATOM 1666 O O . TYR A 1 215 ? 5.021 -1.005 -7.641 1.00 95.12 215 TYR A O 1
ATOM 1674 N N . LEU A 1 216 ? 7.178 -1.429 -8.133 1.00 93.00 216 LEU A N 1
ATOM 1675 C CA . LEU A 1 216 ? 7.341 -2.387 -7.041 1.00 93.00 216 LEU A CA 1
ATOM 1676 C C . LEU A 1 216 ? 6.968 -1.751 -5.699 1.00 93.00 216 LEU A C 1
ATOM 1678 O O . LEU A 1 216 ? 6.266 -2.382 -4.910 1.00 93.00 216 LEU A O 1
ATOM 1682 N N . SER A 1 217 ? 7.372 -0.496 -5.477 1.00 93.56 217 SER A N 1
ATOM 1683 C CA . SER A 1 217 ? 7.062 0.231 -4.246 1.00 93.56 217 SER A CA 1
ATOM 1684 C C . SER A 1 217 ? 5.571 0.458 -4.026 1.00 93.56 217 SER A C 1
ATOM 1686 O O . SER A 1 217 ? 5.190 0.777 -2.911 1.00 93.56 217 SER A O 1
ATOM 1688 N N . ARG A 1 218 ? 4.726 0.323 -5.051 1.00 97.06 218 ARG A N 1
ATOM 1689 C CA . ARG A 1 218 ? 3.277 0.543 -4.965 1.00 97.06 218 ARG A CA 1
ATOM 1690 C C . ARG A 1 218 ? 2.532 -0.787 -4.936 1.00 97.06 218 ARG A C 1
ATOM 1692 O O . ARG A 1 218 ? 1.715 -1.024 -4.055 1.00 97.06 218 ARG A O 1
ATOM 1699 N N . ARG A 1 219 ? 2.861 -1.692 -5.859 1.00 97.56 219 ARG A N 1
ATOM 1700 C CA . ARG A 1 219 ? 2.130 -2.946 -6.066 1.00 97.56 219 ARG A CA 1
ATOM 1701 C C . ARG A 1 219 ? 2.267 -3.943 -4.922 1.00 97.56 219 ARG A C 1
ATOM 1703 O O . ARG A 1 219 ? 1.299 -4.614 -4.580 1.00 97.56 219 ARG A O 1
ATOM 1710 N N . MET A 1 220 ? 3.449 -4.040 -4.315 1.00 94.94 220 MET A N 1
ATOM 1711 C CA . MET A 1 220 ? 3.715 -5.061 -3.296 1.00 94.94 220 MET A CA 1
ATOM 1712 C C . MET A 1 220 ? 2.825 -4.947 -2.052 1.00 94.94 220 MET A C 1
ATOM 1714 O O . MET A 1 220 ? 2.585 -5.957 -1.392 1.00 94.94 220 MET A O 1
ATOM 1718 N N . TRP A 1 221 ? 2.346 -3.742 -1.734 1.00 97.25 221 TRP A N 1
ATOM 1719 C CA . TRP A 1 221 ? 1.539 -3.483 -0.542 1.00 97.25 221 TRP A CA 1
ATOM 1720 C C . TRP A 1 221 ? 0.136 -4.061 -0.640 1.00 97.25 221 TRP A C 1
ATOM 1722 O O . TRP A 1 221 ? -0.434 -4.398 0.385 1.00 97.25 221 TRP A O 1
ATOM 1732 N N . PHE A 1 222 ? -0.395 -4.269 -1.845 1.00 98.50 222 PHE A N 1
ATOM 1733 C CA . PHE A 1 222 ? -1.679 -4.950 -2.019 1.00 98.50 222 PHE A CA 1
ATOM 1734 C C . PHE A 1 222 ? -1.616 -6.434 -1.651 1.00 98.50 222 PHE A C 1
ATOM 1736 O O . PHE A 1 222 ? -2.640 -7.041 -1.369 1.00 98.50 222 PHE A O 1
ATOM 1743 N N . TYR A 1 223 ? -0.429 -7.039 -1.655 1.00 96.81 223 TYR A N 1
ATOM 1744 C CA . TYR A 1 223 ? -0.263 -8.474 -1.404 1.00 96.81 223 TYR A CA 1
ATOM 1745 C C . TYR A 1 223 ? 0.213 -8.760 0.020 1.00 96.81 223 TYR A C 1
ATOM 1747 O O . TYR A 1 223 ? 0.002 -9.850 0.546 1.00 96.81 223 TYR A O 1
ATOM 1755 N N . LEU A 1 224 ? 0.845 -7.779 0.662 1.00 94.94 224 LEU A N 1
ATOM 1756 C CA . LEU A 1 224 ? 1.425 -7.949 1.985 1.00 94.94 224 LEU A CA 1
ATOM 1757 C C . LEU A 1 224 ? 0.392 -8.255 3.096 1.00 94.94 224 LEU A C 1
ATOM 1759 O O . LEU A 1 224 ? 0.679 -9.145 3.896 1.00 94.94 224 LEU A O 1
ATOM 1763 N N . PRO A 1 225 ? -0.821 -7.662 3.121 1.00 97.44 225 PRO A N 1
ATOM 1764 C CA . PRO A 1 225 ? -1.851 -8.026 4.097 1.00 97.44 225 PRO A CA 1
ATOM 1765 C C . PRO A 1 225 ? -2.225 -9.510 4.058 1.00 97.44 225 PRO A 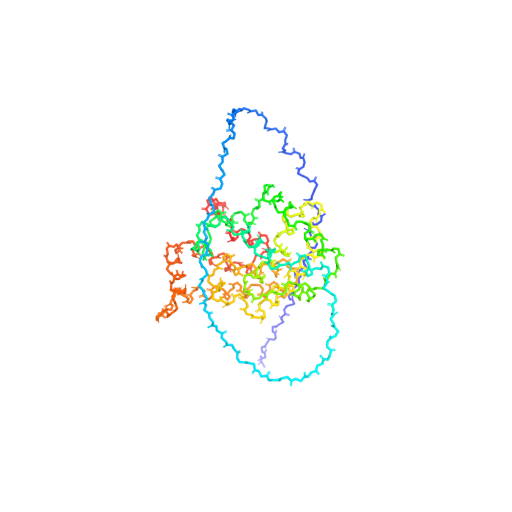C 1
ATOM 1767 O O . PRO A 1 225 ? -2.443 -10.128 5.097 1.00 97.44 225 PRO A O 1
ATOM 1770 N N . LEU A 1 226 ? -2.248 -10.109 2.863 1.00 95.94 226 LEU A N 1
ATOM 1771 C CA . LEU A 1 226 ? -2.511 -11.537 2.689 1.00 95.94 226 LEU A CA 1
ATOM 1772 C C . LEU A 1 226 ? -1.383 -12.397 3.273 1.00 95.94 226 LEU A C 1
ATOM 1774 O O . LEU A 1 226 ? -1.649 -13.417 3.903 1.00 95.94 226 LEU A O 1
ATOM 1778 N N . MET A 1 227 ? -0.127 -11.955 3.136 1.00 90.38 227 MET A N 1
ATOM 1779 C CA . MET A 1 227 ? 1.020 -12.612 3.772 1.00 90.38 227 MET A CA 1
ATOM 1780 C C . MET A 1 227 ? 0.964 -12.539 5.299 1.00 90.38 227 MET A C 1
ATOM 1782 O O . MET A 1 227 ? 1.556 -13.389 5.952 1.00 90.38 227 MET A O 1
ATOM 1786 N N . HIS A 1 228 ? 0.294 -11.541 5.876 1.00 90.19 228 HIS A N 1
ATOM 1787 C CA . HIS A 1 228 ? 0.121 -11.419 7.324 1.00 90.19 228 HIS A CA 1
ATOM 1788 C C . HIS A 1 228 ? -0.956 -12.351 7.893 1.00 90.19 228 HIS A C 1
ATOM 1790 O O . HIS A 1 228 ? -1.047 -12.487 9.111 1.00 90.19 228 HIS A O 1
ATOM 1796 N N . SER A 1 229 ? -1.745 -13.007 7.040 1.00 89.88 229 SER A N 1
ATOM 1797 C CA . SER A 1 229 ? -2.761 -13.951 7.487 1.00 89.88 229 SER A CA 1
ATOM 1798 C C . SER A 1 229 ? -2.164 -15.287 7.934 1.00 89.88 229 SER A C 1
ATOM 1800 O O . SER A 1 229 ? -1.181 -15.775 7.374 1.00 89.88 229 SER A O 1
ATOM 1802 N N . GLU A 1 230 ? -2.800 -15.910 8.927 1.00 86.56 230 GLU A N 1
ATOM 1803 C CA . GLU A 1 230 ? -2.549 -17.310 9.298 1.00 86.56 230 GLU A CA 1
ATOM 1804 C C . GLU A 1 230 ? -3.345 -18.297 8.420 1.00 86.56 230 GLU A C 1
ATOM 1806 O O . GLU A 1 230 ? -3.162 -19.511 8.533 1.00 86.56 230 GLU A O 1
ATOM 1811 N N . ASP A 1 231 ? -4.208 -17.794 7.531 1.00 89.56 231 ASP A N 1
ATOM 1812 C CA . ASP A 1 231 ? -4.924 -18.601 6.546 1.00 89.56 231 ASP A CA 1
ATOM 1813 C C . ASP A 1 231 ? -4.004 -18.977 5.373 1.00 89.56 231 ASP A C 1
ATOM 1815 O O . ASP A 1 231 ? -3.508 -18.122 4.632 1.00 89.56 231 ASP A O 1
ATOM 1819 N N . LEU A 1 232 ? -3.815 -20.285 5.178 1.00 90.31 232 LEU A N 1
ATOM 1820 C CA . LEU A 1 232 ? -3.018 -20.833 4.083 1.00 90.31 232 LEU A CA 1
ATOM 1821 C C . LEU A 1 232 ? -3.553 -20.430 2.704 1.00 90.31 232 LEU A C 1
ATOM 1823 O O . LEU A 1 232 ? -2.753 -20.181 1.809 1.00 90.31 232 LEU A O 1
ATOM 1827 N N . ALA A 1 233 ? -4.871 -20.315 2.524 1.00 93.00 233 ALA A N 1
ATOM 1828 C CA . ALA A 1 233 ? -5.445 -19.927 1.238 1.00 93.00 233 ALA A CA 1
ATOM 1829 C C . ALA A 1 233 ? -5.095 -18.475 0.878 1.00 93.00 233 ALA A C 1
ATOM 1831 O O . ALA A 1 233 ? -4.781 -18.174 -0.276 1.00 93.00 233 ALA A O 1
ATOM 1832 N N . LEU A 1 234 ? -5.095 -17.579 1.870 1.00 91.75 234 LEU A N 1
ATOM 1833 C CA . LEU A 1 234 ? -4.677 -16.188 1.683 1.00 91.75 234 LEU A CA 1
ATOM 1834 C C . LEU A 1 234 ? -3.174 -16.095 1.412 1.00 91.75 234 LEU A C 1
ATOM 1836 O O . LEU A 1 234 ? -2.749 -15.334 0.542 1.00 91.75 234 LEU A O 1
ATOM 1840 N N . HIS A 1 235 ? -2.375 -16.920 2.087 1.00 88.12 235 HIS A N 1
ATOM 1841 C CA . HIS A 1 235 ? -0.946 -17.022 1.819 1.00 88.12 235 HIS A CA 1
ATOM 1842 C C . HIS A 1 235 ? -0.654 -17.498 0.384 1.00 88.12 235 HIS A C 1
ATOM 1844 O O . HIS A 1 235 ? 0.143 -16.879 -0.324 1.00 88.12 235 HIS A O 1
ATOM 1850 N N . ASP A 1 236 ? -1.335 -18.549 -0.080 1.00 89.88 236 ASP A N 1
ATOM 1851 C CA . ASP A 1 236 ? -1.200 -19.068 -1.446 1.00 89.88 236 ASP A CA 1
ATOM 1852 C C . ASP A 1 236 ? -1.617 -18.022 -2.492 1.00 89.88 236 ASP A C 1
ATOM 1854 O O . ASP A 1 236 ? -0.932 -17.848 -3.507 1.00 89.88 236 ASP A O 1
ATOM 1858 N N . GLN A 1 237 ? -2.691 -17.267 -2.225 1.00 94.81 237 GLN A N 1
ATOM 1859 C CA . GLN A 1 237 ? -3.105 -16.144 -3.068 1.00 94.81 237 GLN A CA 1
ATOM 1860 C C . GLN A 1 237 ? -2.005 -15.076 -3.154 1.00 94.81 237 GLN A C 1
ATOM 1862 O O . GLN A 1 237 ? -1.657 -14.639 -4.251 1.00 94.81 237 GLN A O 1
ATOM 1867 N N . ALA A 1 238 ? -1.418 -14.677 -2.023 1.00 91.00 238 ALA A N 1
ATOM 1868 C CA . ALA A 1 238 ? -0.344 -13.688 -1.995 1.00 91.00 238 ALA A CA 1
ATOM 1869 C C . ALA A 1 238 ? 0.868 -14.134 -2.826 1.00 91.00 238 ALA A C 1
ATOM 1871 O O . ALA A 1 238 ? 1.401 -13.362 -3.626 1.00 91.00 238 ALA A O 1
ATOM 1872 N N . VAL A 1 239 ? 1.281 -15.397 -2.677 1.00 88.25 239 VAL A N 1
ATOM 1873 C CA . VAL A 1 239 ? 2.383 -15.983 -3.452 1.00 88.25 239 VAL A CA 1
ATOM 1874 C C . VAL A 1 239 ? 2.071 -15.945 -4.949 1.00 88.25 239 VAL A C 1
ATOM 1876 O O . VAL A 1 239 ? 2.915 -15.506 -5.733 1.00 88.25 239 VAL A O 1
ATOM 1879 N N . ALA A 1 240 ? 0.863 -16.342 -5.355 1.00 92.19 240 ALA A N 1
ATOM 1880 C CA . ALA A 1 240 ? 0.449 -16.305 -6.756 1.00 92.19 240 ALA A CA 1
ATOM 1881 C C . ALA A 1 240 ? 0.488 -14.881 -7.344 1.00 92.19 240 ALA A C 1
ATOM 1883 O O . ALA A 1 240 ? 0.929 -14.694 -8.485 1.00 92.19 240 ALA A O 1
ATOM 1884 N N . GLU A 1 241 ? 0.090 -13.874 -6.563 1.00 95.38 241 GLU A N 1
ATOM 1885 C CA . GLU A 1 241 ? 0.129 -12.466 -6.963 1.00 95.38 241 GLU A CA 1
ATOM 1886 C C . GLU A 1 241 ? 1.559 -11.911 -7.077 1.00 95.38 241 GLU A C 1
ATOM 1888 O O . GLU A 1 241 ? 1.894 -11.252 -8.068 1.00 95.38 241 GLU A O 1
ATOM 1893 N N . TYR A 1 242 ? 2.456 -12.248 -6.142 1.00 90.12 242 TYR A N 1
ATOM 1894 C CA . TYR A 1 242 ? 3.881 -11.910 -6.258 1.00 90.12 242 TYR A CA 1
ATOM 1895 C C . TYR A 1 242 ? 4.535 -12.574 -7.480 1.00 90.12 242 TYR A C 1
ATOM 1897 O O . TYR A 1 242 ? 5.323 -11.942 -8.191 1.00 90.12 242 TYR A O 1
ATOM 1905 N N . GLU A 1 243 ? 4.194 -13.831 -7.777 1.00 89.19 243 GLU A N 1
ATOM 1906 C CA . GLU A 1 243 ? 4.667 -14.517 -8.983 1.00 89.19 243 GLU A CA 1
ATOM 1907 C C . GLU A 1 243 ? 4.126 -13.876 -10.264 1.00 89.19 243 GLU A C 1
ATOM 1909 O O . GLU A 1 243 ? 4.853 -13.766 -11.257 1.00 89.19 243 GLU A O 1
ATOM 1914 N N . ARG A 1 244 ? 2.863 -13.432 -10.258 1.00 93.75 244 ARG A N 1
ATOM 1915 C CA . ARG A 1 244 ? 2.262 -12.697 -11.376 1.00 93.75 244 ARG A CA 1
ATOM 1916 C C . ARG A 1 244 ? 2.971 -11.372 -11.610 1.00 93.75 244 ARG A C 1
ATOM 1918 O O . ARG A 1 244 ? 3.365 -11.110 -12.743 1.00 93.75 244 ARG A O 1
ATOM 1925 N N . MET A 1 245 ? 3.219 -10.599 -10.554 1.00 92.94 245 MET A N 1
ATOM 1926 C CA . MET A 1 245 ? 4.043 -9.392 -10.635 1.00 92.94 245 MET A CA 1
ATOM 1927 C C . MET A 1 245 ? 5.415 -9.699 -11.250 1.00 92.94 245 MET A C 1
ATOM 1929 O O . MET A 1 245 ? 5.894 -8.945 -12.094 1.00 92.94 245 MET A O 1
ATOM 1933 N N . GLY A 1 246 ? 6.010 -10.852 -10.931 1.00 87.69 246 GLY A N 1
ATOM 1934 C CA . GLY A 1 246 ? 7.246 -11.292 -11.576 1.00 87.69 246 GLY A CA 1
ATOM 1935 C C . GLY A 1 246 ? 7.179 -11.607 -13.045 1.00 87.69 246 GLY A C 1
ATOM 1936 O O . GLY A 1 246 ? 8.079 -11.224 -13.801 1.00 87.69 246 GLY A O 1
ATOM 1937 N N . ARG A 1 247 ? 6.099 -12.239 -13.481 1.00 90.25 247 ARG A N 1
ATOM 1938 C CA . ARG A 1 247 ? 5.860 -12.436 -14.908 1.00 90.25 247 ARG A CA 1
ATOM 1939 C C . ARG A 1 247 ? 5.643 -11.107 -15.625 1.00 90.25 247 ARG A C 1
ATOM 1941 O O . ARG A 1 247 ? 6.191 -10.945 -16.712 1.00 90.25 247 ARG A O 1
ATOM 1948 N N . ASP A 1 248 ? 4.938 -10.157 -15.017 1.00 92.75 248 ASP A N 1
ATOM 1949 C CA . ASP A 1 248 ? 4.675 -8.845 -15.619 1.00 92.75 248 ASP A CA 1
ATOM 1950 C C . ASP A 1 248 ? 5.973 -8.060 -15.849 1.00 92.75 248 ASP A C 1
ATOM 1952 O O . ASP A 1 248 ? 6.243 -7.628 -16.967 1.00 92.75 248 ASP A O 1
ATOM 1956 N N . PHE A 1 249 ? 6.836 -7.953 -14.834 1.00 90.44 249 PHE A N 1
ATOM 1957 C CA . PHE A 1 249 ? 8.135 -7.284 -14.975 1.00 90.44 249 PHE A CA 1
ATOM 1958 C C . PHE A 1 249 ? 9.050 -8.005 -15.971 1.00 90.44 249 PHE A C 1
ATOM 1960 O O . PHE A 1 249 ? 9.733 -7.362 -16.766 1.00 90.44 249 PHE A O 1
ATOM 1967 N N . LYS A 1 250 ? 9.075 -9.346 -15.963 1.00 88.31 250 LYS A N 1
ATOM 1968 C CA . LYS A 1 250 ? 9.849 -10.116 -16.949 1.00 88.31 250 LYS A CA 1
ATOM 1969 C C . LYS A 1 250 ? 9.346 -9.857 -18.370 1.00 88.31 250 LYS A C 1
ATOM 1971 O O . LYS A 1 250 ? 10.161 -9.706 -19.278 1.00 88.31 250 LYS A O 1
ATOM 1976 N N . THR A 1 251 ? 8.030 -9.804 -18.550 1.00 91.50 251 THR A N 1
ATOM 1977 C CA . THR A 1 251 ? 7.399 -9.517 -19.842 1.00 91.50 251 THR A CA 1
ATOM 1978 C C . THR A 1 251 ? 7.793 -8.127 -20.313 1.00 91.50 251 THR A C 1
ATOM 1980 O O . THR A 1 251 ? 8.372 -8.029 -21.386 1.00 91.50 251 THR A O 1
ATOM 1983 N N . LEU A 1 252 ?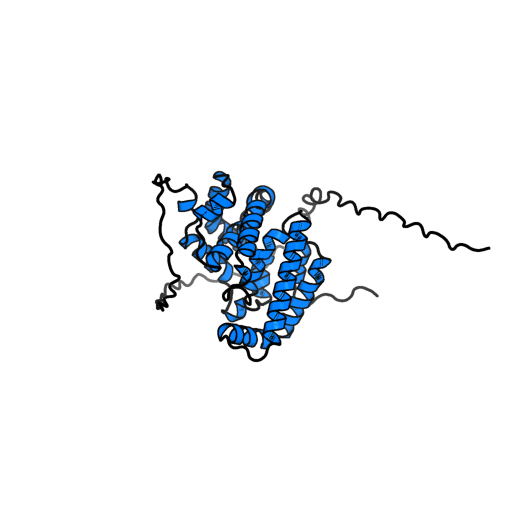 7.636 -7.095 -19.475 1.00 92.06 252 LEU A N 1
ATOM 1984 C CA . LEU A 1 252 ? 8.033 -5.720 -19.800 1.00 92.06 252 LEU A CA 1
ATOM 1985 C C . LEU A 1 252 ? 9.499 -5.615 -20.259 1.00 92.06 252 LEU A C 1
ATOM 1987 O O . LEU A 1 252 ? 9.830 -4.876 -21.182 1.00 92.06 252 LEU A O 1
ATOM 1991 N N . MET A 1 253 ? 10.390 -6.379 -19.626 1.00 89.62 253 MET A N 1
ATOM 1992 C CA . MET A 1 253 ? 11.818 -6.379 -19.953 1.00 89.62 253 MET A CA 1
ATOM 1993 C C . MET A 1 253 ? 12.178 -7.134 -21.236 1.00 89.62 253 MET A C 1
ATOM 1995 O O . MET A 1 253 ? 13.287 -6.961 -21.741 1.00 89.62 253 MET A O 1
ATOM 1999 N N . THR A 1 254 ? 11.294 -8.000 -21.732 1.00 89.12 254 THR A N 1
ATOM 2000 C CA . THR A 1 254 ? 11.565 -8.889 -22.875 1.00 89.12 254 THR A CA 1
ATOM 2001 C C . THR A 1 254 ? 10.694 -8.600 -24.094 1.00 89.12 254 THR A C 1
ATOM 2003 O O . THR A 1 254 ? 11.062 -8.997 -25.197 1.00 89.12 254 THR A O 1
ATOM 2006 N N . SER A 1 255 ? 9.574 -7.895 -23.926 1.00 85.00 255 SER A N 1
ATOM 2007 C CA . SER A 1 255 ? 8.674 -7.504 -25.006 1.00 85.00 255 SER A CA 1
ATOM 2008 C C . SER A 1 255 ? 9.309 -6.473 -25.941 1.00 85.00 255 SER A C 1
ATOM 2010 O O . SER A 1 255 ? 9.968 -5.532 -25.496 1.00 85.00 255 SER A O 1
ATOM 2012 N N . SER A 1 256 ? 9.067 -6.627 -27.244 1.00 80.38 256 SER A N 1
ATOM 2013 C CA . SER A 1 256 ? 9.416 -5.652 -28.278 1.00 80.38 256 SER A CA 1
ATOM 2014 C C . SER A 1 256 ? 8.364 -5.683 -29.398 1.00 80.38 256 SER A C 1
ATOM 2016 O O . SER A 1 256 ? 8.033 -6.784 -29.848 1.00 80.38 256 SER A O 1
ATOM 2018 N N . PRO A 1 257 ? 7.846 -4.528 -29.865 1.00 80.94 257 PRO A N 1
ATOM 2019 C CA . PRO A 1 257 ? 8.030 -3.181 -29.307 1.00 80.94 257 PRO A CA 1
ATOM 2020 C C . PRO A 1 257 ? 7.204 -2.951 -28.022 1.00 80.94 257 PRO A C 1
ATOM 2022 O O . PRO A 1 257 ? 6.210 -3.636 -27.786 1.00 80.94 257 PRO A O 1
ATOM 2025 N N . VAL A 1 258 ? 7.607 -1.976 -27.197 1.00 83.69 258 VAL A N 1
ATOM 2026 C CA . VAL A 1 258 ? 6.779 -1.428 -26.104 1.00 83.69 258 VAL A CA 1
ATOM 2027 C C . VAL A 1 258 ? 6.147 -0.139 -26.614 1.00 83.69 258 VAL A C 1
ATOM 2029 O O . VAL A 1 258 ? 6.857 0.809 -26.940 1.00 83.69 258 VAL A O 1
ATOM 2032 N N . ASN A 1 259 ? 4.820 -0.129 -26.741 1.00 84.88 259 ASN A N 1
ATOM 2033 C CA . ASN A 1 259 ? 4.092 0.964 -27.397 1.00 84.88 259 ASN A CA 1
ATOM 2034 C C . ASN A 1 259 ? 3.601 2.048 -26.421 1.00 84.88 259 ASN A C 1
ATOM 2036 O O . ASN A 1 259 ? 3.191 3.117 -26.865 1.00 84.88 259 ASN A O 1
ATOM 2040 N N . ASP A 1 260 ? 3.634 1.787 -25.112 1.00 91.38 260 ASP A N 1
ATOM 2041 C CA . ASP A 1 260 ? 3.252 2.751 -24.080 1.00 91.38 260 ASP A CA 1
ATOM 2042 C C . ASP A 1 260 ? 4.488 3.457 -23.501 1.00 91.38 260 ASP A C 1
ATOM 2044 O O . ASP A 1 260 ? 5.467 2.820 -23.109 1.00 91.38 260 ASP A O 1
ATOM 2048 N N . ALA A 1 261 ? 4.449 4.789 -23.436 1.00 89.81 261 ALA A N 1
ATOM 2049 C CA . ALA A 1 261 ? 5.586 5.592 -22.989 1.00 89.81 261 ALA A CA 1
ATOM 2050 C C . ALA A 1 261 ? 5.907 5.405 -21.494 1.00 89.81 261 ALA A C 1
ATOM 2052 O O . ALA A 1 261 ? 7.074 5.496 -21.102 1.00 89.81 261 ALA A O 1
ATOM 2053 N N . ALA A 1 262 ? 4.902 5.141 -20.651 1.00 89.50 262 ALA A N 1
ATOM 2054 C CA . ALA A 1 262 ? 5.123 4.898 -19.229 1.00 89.50 262 ALA A CA 1
ATOM 2055 C C . ALA A 1 262 ? 5.725 3.505 -19.001 1.00 89.50 262 ALA A C 1
ATOM 2057 O O . ALA A 1 262 ? 6.659 3.362 -18.208 1.00 89.50 262 ALA A O 1
ATOM 2058 N N . GLU A 1 263 ? 5.254 2.495 -19.737 1.00 93.00 263 GLU A N 1
ATOM 2059 C CA . GLU A 1 263 ? 5.872 1.166 -19.761 1.00 93.00 263 GLU A CA 1
ATOM 2060 C C . GLU A 1 263 ? 7.326 1.242 -20.245 1.00 93.00 263 GLU A C 1
ATOM 2062 O O . GLU A 1 263 ? 8.221 0.678 -19.613 1.00 93.00 263 GLU A O 1
ATOM 2067 N N . GLU A 1 264 ? 7.594 2.001 -21.308 1.00 92.62 264 GLU A N 1
ATOM 2068 C CA . GLU A 1 264 ? 8.944 2.201 -21.833 1.00 92.62 264 GLU A CA 1
ATOM 2069 C C . GLU A 1 264 ? 9.870 2.860 -20.801 1.00 92.62 264 GLU A C 1
ATOM 2071 O O . GLU A 1 264 ? 10.992 2.398 -20.585 1.00 92.62 264 GLU A O 1
ATOM 2076 N N . ARG A 1 265 ? 9.386 3.879 -20.083 1.00 90.62 265 ARG A N 1
ATOM 2077 C CA . ARG A 1 265 ? 10.121 4.482 -18.965 1.00 90.62 265 ARG A CA 1
ATOM 2078 C C . ARG A 1 265 ? 10.420 3.461 -17.864 1.00 90.62 265 ARG A C 1
ATOM 2080 O O . ARG A 1 265 ? 11.554 3.389 -17.388 1.00 90.62 265 ARG A O 1
ATOM 2087 N N . CYS A 1 266 ? 9.437 2.645 -17.481 1.00 91.94 266 CYS A N 1
ATOM 2088 C CA . CYS A 1 266 ? 9.638 1.588 -16.488 1.00 91.94 266 CYS A CA 1
ATOM 2089 C C . CYS A 1 266 ? 10.701 0.586 -16.949 1.00 91.94 266 CYS A C 1
ATOM 2091 O O . CYS A 1 266 ? 11.599 0.228 -16.186 1.00 91.94 266 CYS A O 1
ATOM 2093 N N . ARG A 1 267 ? 10.654 0.180 -18.221 1.00 91.81 267 ARG A N 1
ATOM 2094 C CA . ARG A 1 267 ? 11.641 -0.716 -18.830 1.00 91.81 267 ARG A CA 1
ATOM 2095 C C . ARG A 1 267 ? 13.049 -0.121 -18.790 1.00 91.81 267 ARG A C 1
ATOM 2097 O O . ARG A 1 267 ? 14.000 -0.835 -18.472 1.00 91.81 267 ARG A O 1
ATOM 2104 N N . GLN A 1 268 ? 13.191 1.172 -19.076 1.00 90.38 268 GLN A N 1
ATOM 2105 C CA . GLN A 1 268 ? 14.472 1.878 -19.004 1.00 90.38 268 GLN A CA 1
ATOM 2106 C C . GLN A 1 268 ? 15.012 1.923 -17.569 1.00 90.38 268 GLN A C 1
ATOM 2108 O O . GLN A 1 268 ? 16.160 1.541 -17.350 1.00 90.38 268 GLN A O 1
ATOM 2113 N N . ALA A 1 269 ? 14.181 2.279 -16.584 1.00 89.44 269 ALA A N 1
ATOM 2114 C CA . ALA A 1 269 ? 14.576 2.282 -15.174 1.00 89.44 269 ALA A CA 1
ATOM 2115 C C . ALA A 1 269 ? 15.050 0.892 -14.703 1.00 89.44 269 ALA A C 1
ATOM 2117 O O . ALA A 1 269 ? 16.101 0.756 -14.074 1.00 89.44 269 ALA A O 1
ATOM 2118 N N . LEU A 1 270 ? 14.325 -0.164 -15.081 1.00 88.25 270 LEU A N 1
ATOM 2119 C CA . LEU A 1 270 ? 14.683 -1.554 -14.780 1.00 88.25 270 LEU A CA 1
ATOM 2120 C C . LEU A 1 270 ? 15.967 -2.020 -15.491 1.00 88.25 270 LEU A C 1
ATOM 2122 O O . LEU A 1 270 ? 16.673 -2.900 -14.988 1.00 88.25 270 LEU A O 1
ATOM 2126 N N . ALA A 1 271 ? 16.287 -1.454 -16.657 1.00 87.38 271 ALA A N 1
ATOM 2127 C CA . ALA A 1 271 ? 17.509 -1.765 -17.393 1.00 87.38 271 ALA A CA 1
ATOM 2128 C C . ALA A 1 271 ? 18.767 -1.159 -16.747 1.00 87.38 271 ALA A C 1
ATOM 2130 O O . ALA A 1 271 ? 19.851 -1.724 -16.926 1.00 87.38 271 ALA A O 1
ATOM 2131 N N . THR A 1 272 ? 18.621 -0.073 -15.982 1.00 83.88 272 THR A N 1
ATOM 2132 C CA . THR A 1 272 ? 19.719 0.619 -15.290 1.00 83.88 272 THR A CA 1
ATOM 2133 C C . THR A 1 272 ? 20.315 -0.221 -14.157 1.00 83.88 272 THR A C 1
ATOM 2135 O O . THR A 1 272 ? 21.536 -0.259 -14.013 1.00 83.88 272 THR A O 1
ATOM 2138 N N . ASP A 1 273 ? 19.497 -0.973 -13.405 1.00 77.62 273 ASP A N 1
ATOM 2139 C CA . ASP A 1 273 ? 19.974 -1.858 -12.327 1.00 77.62 273 ASP A CA 1
ATOM 2140 C C . ASP A 1 273 ? 19.469 -3.309 -12.451 1.00 77.62 273 ASP A C 1
ATOM 2142 O O . ASP A 1 273 ? 18.725 -3.860 -11.630 1.00 77.62 273 ASP A O 1
ATOM 2146 N N . LYS A 1 274 ? 19.969 -3.998 -13.485 1.00 75.31 274 LYS A N 1
ATOM 2147 C CA . LYS A 1 274 ? 19.703 -5.432 -13.710 1.00 75.31 274 LYS A CA 1
ATOM 2148 C C . LYS A 1 274 ? 20.123 -6.317 -12.529 1.00 75.31 274 LYS A C 1
ATOM 2150 O O . LYS A 1 274 ? 19.593 -7.421 -12.373 1.00 75.31 274 LYS A O 1
ATOM 2155 N N . ARG A 1 275 ? 21.090 -5.884 -11.705 1.00 77.25 275 ARG A N 1
ATOM 2156 C CA . ARG A 1 275 ? 21.567 -6.662 -10.548 1.00 77.25 275 ARG A CA 1
ATOM 2157 C C . ARG A 1 275 ? 20.550 -6.617 -9.419 1.00 77.25 275 ARG A C 1
ATOM 2159 O O . ARG A 1 275 ? 20.235 -7.669 -8.862 1.00 77.25 275 ARG A O 1
ATOM 2166 N N . GLN A 1 276 ? 20.036 -5.439 -9.093 1.00 74.75 276 GLN A N 1
ATOM 2167 C CA . GLN A 1 276 ? 18.972 -5.262 -8.113 1.00 74.75 276 GLN A CA 1
ATOM 2168 C C . GLN A 1 276 ? 17.705 -5.995 -8.546 1.00 74.75 276 GLN A C 1
ATOM 2170 O O . GLN A 1 276 ? 17.139 -6.738 -7.746 1.00 74.75 276 GLN A O 1
ATOM 2175 N N . LEU A 1 277 ? 17.340 -5.903 -9.827 1.00 73.81 277 LEU A N 1
ATOM 2176 C CA . LEU A 1 277 ? 16.196 -6.628 -10.373 1.00 73.81 277 LEU A CA 1
ATOM 2177 C C . LEU A 1 277 ? 16.368 -8.146 -10.217 1.00 73.81 277 LEU A C 1
ATOM 2179 O O . LEU A 1 277 ? 15.481 -8.834 -9.716 1.00 73.81 277 LEU A O 1
ATOM 2183 N N . LYS A 1 278 ? 17.545 -8.683 -10.569 1.00 75.81 278 LYS A N 1
ATOM 2184 C CA . LYS A 1 278 ? 17.858 -10.109 -10.383 1.00 75.81 278 LYS A CA 1
ATOM 2185 C C . LYS A 1 278 ? 17.786 -10.527 -8.912 1.00 75.81 278 LYS A C 1
ATOM 2187 O O . LYS A 1 278 ? 17.268 -11.602 -8.615 1.00 75.81 278 LYS A O 1
ATOM 2192 N N . ARG A 1 279 ? 18.299 -9.701 -7.992 1.00 74.62 279 ARG A N 1
ATOM 2193 C CA . ARG A 1 279 ? 18.207 -9.958 -6.545 1.00 74.62 279 ARG A CA 1
ATOM 2194 C C . ARG A 1 279 ? 16.751 -10.006 -6.103 1.00 74.62 279 ARG A C 1
ATOM 2196 O O . ARG A 1 279 ? 16.368 -10.968 -5.449 1.00 74.62 279 ARG A O 1
ATOM 2203 N N . PHE A 1 280 ? 15.953 -9.018 -6.490 1.00 71.88 280 PHE A N 1
ATOM 2204 C CA . PHE A 1 280 ? 14.531 -8.981 -6.179 1.00 71.88 280 PHE A CA 1
ATOM 2205 C C . PHE A 1 280 ? 13.818 -10.267 -6.632 1.00 71.88 280 PHE A C 1
ATOM 2207 O O . PHE A 1 280 ? 13.149 -10.909 -5.827 1.00 71.88 280 PHE A O 1
ATOM 2214 N N . TRP A 1 281 ? 14.059 -10.735 -7.863 1.00 70.38 281 TRP A N 1
ATOM 2215 C CA . TRP A 1 281 ? 13.436 -11.969 -8.362 1.00 70.38 281 TRP A CA 1
ATOM 2216 C C . TRP A 1 281 ? 13.880 -13.239 -7.655 1.00 70.38 281 TRP A C 1
ATOM 2218 O O . TRP A 1 281 ? 13.039 -14.082 -7.347 1.00 70.38 281 TRP A O 1
ATOM 2228 N N . LEU A 1 282 ? 15.177 -13.373 -7.364 1.00 71.06 282 LEU A N 1
ATOM 2229 C CA . LEU A 1 282 ? 15.675 -14.492 -6.559 1.00 71.06 282 LEU A CA 1
ATOM 2230 C C . LEU A 1 282 ? 14.921 -14.575 -5.233 1.00 71.06 282 LEU A C 1
ATOM 2232 O O . LEU A 1 282 ? 14.571 -15.658 -4.776 1.00 71.06 282 LEU A O 1
ATOM 2236 N N . ARG A 1 283 ? 14.607 -13.418 -4.660 1.00 67.69 283 ARG A N 1
ATOM 2237 C CA . ARG A 1 283 ? 13.940 -13.323 -3.374 1.00 67.69 283 ARG A CA 1
ATOM 2238 C C . ARG A 1 283 ? 12.430 -13.576 -3.439 1.00 67.69 283 ARG A C 1
ATOM 2240 O O . ARG A 1 283 ? 11.895 -14.250 -2.566 1.00 67.69 283 ARG A O 1
ATOM 2247 N N . ILE A 1 284 ? 11.750 -13.137 -4.497 1.00 65.81 284 ILE A N 1
ATOM 2248 C CA . ILE A 1 284 ? 10.355 -13.536 -4.757 1.00 65.81 284 ILE A CA 1
ATOM 2249 C C . ILE A 1 284 ? 10.254 -15.053 -4.975 1.00 65.81 284 ILE A C 1
ATOM 2251 O O . ILE A 1 284 ? 9.362 -15.697 -4.433 1.00 65.81 284 ILE A O 1
ATOM 2255 N N . SER A 1 285 ? 11.202 -15.659 -5.699 1.00 64.62 285 SER A N 1
ATOM 2256 C CA . SER A 1 285 ? 11.159 -17.096 -6.012 1.00 64.62 285 SER A CA 1
ATOM 2257 C C . SER A 1 285 ? 11.269 -18.013 -4.787 1.00 64.62 285 SER A C 1
ATOM 2259 O O . SER A 1 285 ? 10.793 -19.145 -4.812 1.00 64.62 285 SER A O 1
ATOM 2261 N N . THR A 1 286 ? 11.847 -17.522 -3.691 1.00 65.62 286 THR A N 1
ATOM 2262 C CA . THR A 1 286 ? 11.954 -18.269 -2.433 1.00 65.62 286 THR A CA 1
ATOM 2263 C C . THR A 1 286 ? 10.697 -18.189 -1.569 1.00 65.62 286 THR A C 1
ATOM 2265 O O . THR A 1 286 ? 10.561 -19.010 -0.661 1.00 65.62 286 THR A O 1
ATOM 2268 N N . LEU A 1 287 ? 9.751 -17.280 -1.859 1.00 63.38 287 LEU A N 1
ATOM 2269 C CA . LEU A 1 287 ? 8.545 -17.053 -1.044 1.00 63.38 287 LEU A CA 1
ATOM 2270 C C . LEU A 1 287 ? 7.754 -18.334 -0.754 1.00 63.38 287 LEU A C 1
ATOM 2272 O O . LEU A 1 287 ? 7.337 -18.519 0.381 1.00 63.38 287 LEU A O 1
ATOM 2276 N N . ARG A 1 288 ? 7.684 -19.282 -1.701 1.00 58.31 288 ARG A N 1
ATOM 2277 C CA . ARG A 1 288 ? 7.039 -20.602 -1.512 1.00 58.31 288 ARG A CA 1
ATOM 2278 C C . ARG A 1 288 ? 7.567 -21.421 -0.330 1.00 58.31 288 ARG A C 1
ATOM 2280 O O . ARG A 1 288 ? 6.891 -22.323 0.144 1.00 58.31 288 ARG A O 1
ATOM 2287 N N . THR A 1 289 ? 8.800 -21.166 0.096 1.00 52.22 289 THR A N 1
ATOM 2288 C CA . THR A 1 289 ? 9.489 -21.934 1.148 1.00 52.22 289 THR A CA 1
ATOM 2289 C C . THR A 1 289 ? 9.703 -21.136 2.429 1.00 52.22 289 THR A C 1
ATOM 2291 O O . THR A 1 289 ? 10.323 -21.635 3.368 1.00 52.22 289 THR A O 1
ATOM 2294 N N . SER A 1 290 ? 9.221 -19.891 2.476 1.00 51.72 290 SER A N 1
ATOM 2295 C CA . SER A 1 290 ? 9.577 -18.947 3.530 1.00 51.72 290 SER A CA 1
ATOM 2296 C C . SER A 1 290 ? 8.369 -18.506 4.345 1.00 51.72 290 SER A C 1
ATOM 2298 O O . SER A 1 290 ? 7.295 -18.271 3.813 1.00 51.72 290 SER A O 1
ATOM 2300 N N . THR A 1 291 ? 8.564 -18.323 5.649 1.00 50.72 291 THR A N 1
ATOM 2301 C CA . THR A 1 291 ? 7.549 -17.702 6.516 1.00 50.72 291 THR A CA 1
ATOM 2302 C C . THR A 1 291 ? 7.517 -16.182 6.310 1.00 50.72 291 THR A C 1
ATOM 2304 O O . THR A 1 291 ? 8.450 -15.607 5.756 1.00 50.72 291 THR A O 1
ATOM 2307 N N . VAL A 1 292 ? 6.492 -15.493 6.817 1.00 46.34 292 VAL A N 1
ATOM 2308 C CA . VAL A 1 292 ? 6.346 -14.017 6.776 1.00 46.34 292 VAL A CA 1
ATOM 2309 C C . VAL A 1 292 ? 7.609 -13.272 7.241 1.00 46.34 292 VAL A C 1
ATOM 2311 O O . VAL A 1 292 ? 8.013 -12.278 6.640 1.00 46.34 292 VAL A O 1
ATOM 2314 N N . LYS A 1 293 ? 8.314 -13.799 8.256 1.00 42.91 293 LYS A N 1
ATOM 2315 C CA . LYS A 1 293 ? 9.601 -13.256 8.743 1.00 42.91 293 LYS A CA 1
ATOM 2316 C C . LYS A 1 293 ? 10.704 -13.256 7.684 1.00 42.91 293 LYS A C 1
ATOM 2318 O O . LYS A 1 293 ? 11.628 -12.449 7.749 1.00 42.91 293 LYS A O 1
ATOM 2323 N N . SER A 1 294 ? 10.619 -14.144 6.705 1.00 48.28 294 SER A N 1
ATOM 2324 C CA . SER A 1 294 ? 11.560 -14.208 5.602 1.00 48.28 294 SER A CA 1
ATOM 2325 C C . SER A 1 294 ? 11.279 -13.157 4.538 1.00 48.28 294 SER A C 1
ATOM 2327 O O . SER A 1 294 ? 12.224 -12.772 3.875 1.00 48.28 294 SER A O 1
ATOM 2329 N N . LEU A 1 295 ? 10.063 -12.614 4.397 1.00 50.00 295 LEU A N 1
ATOM 2330 C CA . LEU A 1 295 ? 9.789 -11.567 3.400 1.00 50.00 295 LEU A CA 1
ATOM 2331 C C . LEU A 1 295 ? 10.685 -10.333 3.616 1.00 50.00 295 LEU A C 1
ATOM 2333 O O . LEU A 1 295 ? 11.221 -9.777 2.663 1.00 50.00 295 LEU A O 1
ATOM 2337 N N . PHE A 1 296 ? 10.976 -9.991 4.876 1.00 46.31 296 PHE A N 1
ATOM 2338 C CA . PHE A 1 296 ? 11.998 -9.003 5.229 1.00 46.31 296 PHE A CA 1
ATOM 2339 C C . PHE A 1 296 ? 13.409 -9.414 4.782 1.00 46.31 296 PHE A C 1
ATOM 2341 O O . PHE A 1 296 ? 14.095 -8.644 4.110 1.00 46.31 296 PHE A O 1
ATOM 2348 N N . ALA A 1 297 ? 13.839 -10.640 5.100 1.00 44.59 297 ALA A N 1
ATOM 2349 C CA . ALA A 1 297 ? 15.138 -11.160 4.663 1.00 44.59 297 ALA A CA 1
ATOM 2350 C C . ALA A 1 297 ? 15.271 -11.187 3.128 1.00 44.59 297 ALA A C 1
ATOM 2352 O O . ALA A 1 297 ? 16.355 -11.009 2.566 1.00 44.59 297 ALA A O 1
ATOM 2353 N N . LEU A 1 298 ? 14.136 -11.354 2.458 1.00 47.84 298 LEU A N 1
ATOM 2354 C CA . LEU A 1 298 ? 13.979 -11.398 1.020 1.00 47.84 298 LEU A CA 1
ATOM 2355 C C . LEU A 1 298 ? 13.905 -10.008 0.389 1.00 47.84 298 LEU A C 1
ATOM 2357 O O . LEU A 1 298 ? 14.230 -9.846 -0.777 1.00 47.84 298 LEU A O 1
ATOM 2361 N N . VAL A 1 299 ? 13.563 -8.957 1.118 1.00 44.78 299 VAL A N 1
ATOM 2362 C CA . VAL A 1 299 ? 13.381 -7.638 0.503 1.00 44.78 299 VAL A CA 1
ATOM 2363 C C . VAL A 1 299 ? 14.435 -6.623 0.972 1.00 44.78 299 VAL A C 1
ATOM 2365 O O . VAL A 1 299 ? 14.890 -5.808 0.169 1.00 44.78 299 VAL A O 1
ATOM 2368 N N . ALA A 1 300 ? 14.992 -6.765 2.176 1.00 39.09 300 ALA A N 1
ATOM 2369 C CA . ALA A 1 300 ? 15.763 -5.712 2.839 1.00 39.09 300 ALA A CA 1
ATOM 2370 C C . ALA A 1 300 ? 17.089 -6.165 3.500 1.00 39.09 300 ALA A C 1
ATOM 2372 O O . ALA A 1 300 ? 17.470 -5.603 4.518 1.00 39.09 300 ALA A O 1
ATOM 2373 N N . ILE A 1 301 ? 17.838 -7.138 2.949 1.00 36.28 301 ILE A N 1
ATOM 2374 C CA . ILE A 1 301 ? 19.214 -7.470 3.415 1.00 36.28 301 ILE A CA 1
ATOM 2375 C C . ILE A 1 301 ? 20.259 -7.244 2.303 1.00 36.28 301 ILE A C 1
ATOM 2377 O O . ILE A 1 301 ? 20.174 -7.909 1.266 1.00 36.28 301 ILE A O 1
ATOM 2381 N N . PR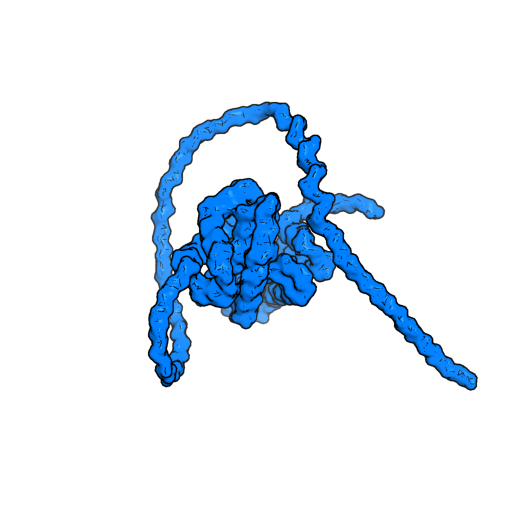O A 1 302 ? 21.297 -6.399 2.462 1.00 34.75 302 PRO A N 1
ATOM 2382 C CA . PRO A 1 302 ? 22.408 -6.380 1.516 1.00 34.75 302 PRO A CA 1
ATOM 2383 C C . PRO A 1 302 ? 23.200 -7.680 1.699 1.00 34.75 302 PRO A C 1
ATOM 2385 O O . PRO A 1 302 ? 23.514 -8.057 2.826 1.00 34.75 302 PRO A O 1
ATOM 2388 N N . ILE A 1 303 ? 23.549 -8.382 0.615 1.00 33.59 303 ILE A N 1
ATOM 2389 C CA . ILE A 1 303 ? 24.470 -9.527 0.706 1.00 33.59 303 ILE A CA 1
ATOM 2390 C C . ILE A 1 303 ? 25.856 -8.975 1.050 1.00 33.59 303 ILE A C 1
ATOM 2392 O O . ILE A 1 303 ? 26.656 -8.676 0.171 1.00 33.59 303 ILE A O 1
ATOM 2396 N N . ALA A 1 304 ? 26.114 -8.810 2.339 1.00 31.38 304 ALA A N 1
ATOM 2397 C CA . ALA A 1 304 ? 27.427 -8.532 2.887 1.00 31.38 304 ALA A CA 1
ATOM 2398 C C . ALA A 1 304 ? 27.597 -9.239 4.239 1.00 31.38 304 ALA A C 1
ATOM 2400 O O . ALA A 1 304 ? 28.159 -8.660 5.153 1.00 31.38 304 ALA A O 1
ATOM 2401 N N . THR A 1 305 ? 27.066 -10.460 4.396 1.00 32.16 305 THR A N 1
ATOM 2402 C CA . THR A 1 305 ? 27.518 -11.493 5.362 1.00 32.16 305 THR A CA 1
ATOM 2403 C C . THR A 1 305 ? 26.629 -12.739 5.260 1.00 32.16 305 THR A C 1
ATOM 2405 O O . THR A 1 305 ? 25.841 -13.059 6.138 1.00 32.16 305 THR A O 1
ATOM 2408 N N . VAL A 1 306 ? 26.777 -13.498 4.176 1.00 32.66 306 VAL A N 1
ATOM 2409 C CA . VAL A 1 306 ? 26.646 -14.960 4.269 1.00 32.66 306 VAL A CA 1
ATOM 2410 C C . VAL A 1 306 ? 28.003 -15.503 3.858 1.00 32.66 306 VAL A C 1
ATOM 2412 O O . VAL A 1 306 ? 28.221 -15.940 2.733 1.00 32.66 306 VAL A O 1
ATOM 2415 N N . ARG A 1 307 ? 28.971 -15.378 4.775 1.00 28.61 307 ARG A N 1
ATOM 2416 C CA . ARG A 1 307 ? 30.099 -16.305 4.787 1.00 28.61 307 ARG A CA 1
ATOM 2417 C C . ARG A 1 307 ? 29.461 -17.660 5.060 1.00 28.61 307 ARG A C 1
ATOM 2419 O O . ARG A 1 307 ? 28.816 -17.826 6.092 1.00 28.61 307 ARG A O 1
ATOM 2426 N N . LEU A 1 308 ? 29.579 -18.569 4.100 1.00 31.95 308 LEU A N 1
ATOM 2427 C CA . LEU A 1 308 ? 29.228 -19.971 4.266 1.00 31.95 308 LEU A CA 1
ATOM 2428 C C . LEU A 1 308 ? 29.968 -20.488 5.503 1.00 31.95 308 LEU A C 1
ATOM 2430 O O . LEU A 1 308 ? 31.173 -20.722 5.466 1.00 31.95 308 LEU A O 1
ATOM 2434 N N . ALA A 1 309 ? 29.253 -20.613 6.615 1.00 31.16 309 ALA A N 1
ATOM 2435 C CA . ALA A 1 309 ? 29.683 -21.460 7.703 1.00 31.16 309 ALA A CA 1
ATOM 2436 C C . ALA A 1 309 ? 29.349 -22.898 7.289 1.00 31.16 309 ALA A C 1
ATOM 2438 O O . ALA A 1 309 ? 28.199 -23.316 7.368 1.00 31.16 309 ALA A O 1
ATOM 2439 N N . GLY A 1 310 ? 30.374 -23.608 6.814 1.00 34.47 310 GLY A N 1
ATOM 2440 C CA . GLY A 1 310 ? 30.450 -25.068 6.790 1.00 34.47 310 GLY A CA 1
ATOM 2441 C C . GLY A 1 310 ? 29.673 -25.776 5.679 1.00 34.47 310 GLY A C 1
ATOM 2442 O O . GLY A 1 310 ? 28.493 -26.081 5.831 1.00 34.47 310 GLY A O 1
ATOM 2443 N N . LYS A 1 311 ? 30.373 -26.161 4.613 1.00 30.45 311 LYS A N 1
ATOM 2444 C CA . LYS A 1 311 ? 31.036 -27.473 4.510 1.00 30.45 311 LYS A CA 1
ATOM 2445 C C . LYS A 1 311 ? 32.191 -27.383 3.522 1.00 30.45 311 LYS A C 1
ATOM 2447 O O . LYS A 1 311 ? 32.041 -26.626 2.539 1.00 30.45 311 LYS A O 1
#